Protein AF-A0A5E3X1D3-F1 (afdb_monomer)

Mean predicted aligned error: 4.56 Å

pLDDT: mean 91.81, std 8.94, range [41.06, 98.62]

Radius of gyration: 18.76 Å; Cα contacts (8 Å, |Δi|>4): 630; chains: 1; bounding box: 50×43×43 Å

Sequence (316 aa):
MPSIAPDIRAAGLAARDMFDALKFGEDVADISLSSRYEHLRSELVRLADHVLRASQRHYMWDVDSEAYYDVTRTQNGAKATKEQDFREQFRPIDVAETIREGCALMDKKRRVQALYLPGVIEPKRQAMKEPIVPSKDLATLGRDPTRTQHLLQAWVVEMEDSAIILSCALAIVHPEQFELSLRCLEKLCEEDEFASIAEQWAFAFSAVSVISNRETPEHRDKSSGGYGMFDLLLSIGGCPRTALELPGLGVRFAYESGTIVLFSGHVHLHTVSPSEKERMCIACYARKAVHHKFGLNLPSSVTIQELLSDDFTYVP

Nearest PDB structures (foldseek):
  8jkk-assembly3_G  TM=8.575E-01  e=5.353E-22  Coprinopsis cinerea okayama7#130
  7w5p-assembly1_A  TM=8.441E-01  e=3.810E-22  Coprinopsis cinerea
  7w5p-assembly1_H  TM=8.543E-01  e=7.521E-22  Coprinopsis cinerea
  7w5p-assembly1_G  TM=8.393E-01  e=1.184E-21  Coprinopsis cinerea
  7w5p-assembly1_D  TM=8.454E-01  e=2.473E-21  Coprinopsis cinerea

Secondary structure (DSSP, 8-state):
---SHHHHHHHHHHHHHHHHHHHHT--STTS---TTTGGGHHHHHHHHHHHHHHHHSEEE--S-HHHHHHHHTT--S--HHHHHHHHHHSPPP---S-B-S-EEEE-TT-BEEEEEETT-S-HHHHS--S-----S-S--TTSPPPHHHHHHHHHHHHTHHHHHHHHHHHHHH-HHHHHHHHHHHHHHHTSTTTHHHHTT---SSSEEEEEES--EEEE--TTS-BTTB-EEEEEEE--TT-EEEETTTTEEEE--TT-EEEE-TTTS-EEE---SS-EEEEEEE--HHHHHHTTPPPPPPPBHHHHH-S------

Solvent-accessible surface area (backbone atoms only — not comparable to full-atom values): 16823 Å² total; per-residue (Å²): 124,77,63,40,49,65,58,49,47,49,49,15,49,35,29,31,51,34,30,55,25,57,75,72,73,47,75,56,82,79,60,70,59,56,83,91,51,50,92,42,47,71,56,40,49,46,42,24,52,44,52,52,53,8,66,74,35,70,46,73,27,88,39,56,62,62,66,52,36,72,74,43,68,89,57,47,51,85,49,63,70,58,56,49,54,46,41,70,76,42,64,43,34,92,55,94,60,73,43,71,69,40,24,26,34,24,26,64,84,39,33,57,54,33,40,39,33,58,62,54,50,55,71,85,76,48,59,83,76,72,88,82,64,89,57,100,52,70,62,52,93,97,51,84,62,50,74,56,19,49,52,46,48,51,50,56,48,75,36,33,70,61,28,39,54,57,28,23,52,37,26,46,62,36,42,65,46,30,49,56,35,35,54,46,43,51,55,34,40,71,34,83,93,38,18,82,58,38,35,54,49,46,47,50,34,81,38,76,45,80,48,64,75,63,62,36,71,66,28,25,38,81,76,37,30,36,90,34,28,61,24,38,39,35,28,30,43,40,34,92,79,15,31,41,31,32,68,59,51,32,44,40,33,57,42,33,48,24,18,39,37,37,29,23,43,34,64,40,37,31,32,34,52,62,53,95,34,73,28,38,34,44,38,36,27,32,39,52,67,56,35,54,75,71,72,45,80,81,44,69,67,47,31,56,64,61,54,71,44,89,83,68,67,80,79,130

Structure (mmCIF, N/CA/C/O backbone):
data_AF-A0A5E3X1D3-F1
#
_entry.id   AF-A0A5E3X1D3-F1
#
loop_
_atom_site.group_PDB
_atom_site.id
_atom_site.type_symbol
_atom_site.label_atom_id
_atom_site.label_alt_id
_atom_site.label_comp_id
_atom_site.label_asym_id
_atom_site.label_entity_id
_atom_site.label_seq_id
_atom_site.pdbx_PDB_ins_code
_atom_site.Cartn_x
_atom_site.Cartn_y
_atom_site.Cartn_z
_atom_site.occupancy
_atom_site.B_iso_or_equiv
_atom_site.auth_seq_id
_atom_site.auth_comp_id
_atom_site.auth_asym_id
_atom_site.auth_atom_id
_atom_site.pdbx_PDB_model_num
ATOM 1 N N . MET A 1 1 ? 18.568 7.108 -18.663 1.00 53.22 1 MET A N 1
ATOM 2 C CA . MET A 1 1 ? 18.124 5.750 -19.068 1.00 53.22 1 MET A CA 1
ATOM 3 C C . MET A 1 1 ? 16.651 5.848 -19.450 1.00 53.22 1 MET A C 1
ATOM 5 O O . MET A 1 1 ? 16.038 6.841 -19.095 1.00 53.22 1 MET A O 1
ATOM 9 N N . PRO A 1 2 ? 16.044 4.935 -20.227 1.00 69.69 2 PRO A N 1
ATOM 10 C CA . PRO A 1 2 ? 14.591 4.993 -20.388 1.00 69.69 2 PRO A CA 1
ATOM 11 C C . PRO A 1 2 ? 13.907 4.845 -19.017 1.00 69.69 2 PRO A C 1
ATOM 13 O O . PRO A 1 2 ? 14.438 4.169 -18.136 1.00 69.69 2 PRO A O 1
ATOM 16 N N . SER A 1 3 ? 12.753 5.495 -18.844 1.00 80.44 3 SER A N 1
ATOM 17 C CA . SER A 1 3 ? 11.923 5.378 -17.637 1.00 80.44 3 SER A CA 1
ATOM 18 C C . SER A 1 3 ? 11.676 3.906 -17.287 1.00 80.44 3 SER A C 1
ATOM 20 O O . SER A 1 3 ? 11.400 3.111 -18.183 1.00 80.44 3 SER A O 1
ATOM 22 N N . ILE A 1 4 ? 11.724 3.549 -15.999 1.00 89.31 4 ILE A N 1
ATOM 23 C CA . ILE A 1 4 ? 11.335 2.217 -15.500 1.00 89.31 4 ILE A CA 1
ATOM 24 C C . ILE A 1 4 ? 9.807 2.023 -15.482 1.00 89.31 4 ILE A C 1
ATOM 26 O O . ILE A 1 4 ? 9.319 0.904 -15.351 1.00 89.31 4 ILE A O 1
ATOM 30 N N . ALA A 1 5 ? 9.023 3.094 -15.657 1.00 93.44 5 ALA A N 1
ATOM 31 C CA . ALA A 1 5 ? 7.562 3.041 -15.600 1.00 93.44 5 ALA A CA 1
ATOM 32 C C . ALA A 1 5 ? 6.912 2.016 -16.558 1.00 93.44 5 ALA A C 1
ATOM 34 O O . ALA A 1 5 ? 5.998 1.324 -16.108 1.00 93.44 5 ALA A O 1
ATOM 35 N N . PRO A 1 6 ? 7.358 1.832 -17.822 1.00 94.19 6 PRO A N 1
ATOM 36 C CA . PRO A 1 6 ? 6.822 0.793 -18.705 1.00 94.19 6 PRO A CA 1
ATOM 37 C C . PRO A 1 6 ? 7.031 -0.628 -18.167 1.00 94.19 6 PRO A C 1
ATOM 39 O O . PRO A 1 6 ? 6.154 -1.474 -18.330 1.00 94.19 6 PRO A O 1
ATOM 42 N N . ASP A 1 7 ? 8.149 -0.880 -17.484 1.00 94.69 7 ASP A N 1
ATOM 43 C CA . ASP A 1 7 ? 8.443 -2.179 -16.875 1.00 94.69 7 ASP A CA 1
ATOM 44 C C . ASP A 1 7 ? 7.525 -2.439 -15.670 1.00 94.69 7 ASP A C 1
ATOM 46 O O . ASP A 1 7 ? 6.940 -3.519 -15.558 1.00 94.69 7 ASP A O 1
ATOM 50 N N . ILE A 1 8 ? 7.320 -1.427 -14.814 1.00 96.81 8 ILE A N 1
ATOM 51 C CA . ILE A 1 8 ? 6.365 -1.501 -13.693 1.00 96.81 8 ILE A CA 1
ATOM 52 C C . ILE A 1 8 ? 4.946 -1.733 -14.225 1.00 96.81 8 ILE A C 1
ATOM 54 O O . ILE A 1 8 ? 4.217 -2.579 -13.707 1.00 96.81 8 ILE A O 1
ATOM 58 N N . ARG A 1 9 ? 4.559 -1.006 -15.279 1.00 96.88 9 ARG A N 1
ATOM 59 C CA . ARG A 1 9 ? 3.255 -1.112 -15.942 1.00 96.88 9 ARG A CA 1
ATOM 60 C C . ARG A 1 9 ? 3.008 -2.519 -16.471 1.00 96.88 9 ARG A C 1
ATOM 62 O O . ARG A 1 9 ? 1.961 -3.089 -16.187 1.00 96.88 9 ARG A O 1
ATOM 69 N N . ALA A 1 10 ? 3.973 -3.088 -17.193 1.00 96.31 10 ALA A N 1
ATOM 70 C CA . ALA A 1 10 ? 3.874 -4.439 -17.734 1.00 96.31 10 ALA A CA 1
ATOM 71 C C . ALA A 1 10 ? 3.731 -5.494 -16.624 1.00 96.31 10 ALA A C 1
ATOM 73 O O . ALA A 1 10 ? 2.896 -6.388 -16.738 1.00 96.31 10 ALA A O 1
ATOM 74 N N . ALA A 1 11 ? 4.492 -5.368 -15.531 1.00 97.81 11 ALA A N 1
ATOM 75 C CA . ALA A 1 11 ? 4.360 -6.260 -14.380 1.00 97.81 11 ALA A CA 1
ATOM 76 C C . ALA A 1 11 ? 2.994 -6.119 -13.685 1.00 97.81 11 ALA A C 1
ATOM 78 O O . ALA A 1 11 ? 2.372 -7.122 -13.346 1.00 97.81 11 ALA A O 1
ATOM 79 N N . GLY A 1 12 ? 2.509 -4.884 -13.510 1.00 97.75 12 GLY A N 1
ATOM 80 C CA . GLY A 1 12 ? 1.201 -4.606 -12.915 1.00 97.75 12 GLY A CA 1
ATOM 81 C C . GLY A 1 12 ? 0.040 -5.167 -13.737 1.00 97.75 12 GLY A C 1
ATOM 82 O O . GLY A 1 12 ? -0.862 -5.769 -13.160 1.00 97.75 12 GLY A O 1
ATOM 83 N N . LEU A 1 13 ? 0.100 -5.028 -15.067 1.00 96.44 13 LEU A N 1
ATOM 84 C CA . LEU A 1 13 ? -0.859 -5.624 -16.003 1.00 96.44 13 LEU A CA 1
ATOM 85 C C . LEU A 1 13 ? -0.860 -7.150 -15.897 1.00 96.44 13 LEU A C 1
ATOM 87 O O . LEU A 1 13 ? -1.902 -7.741 -15.650 1.0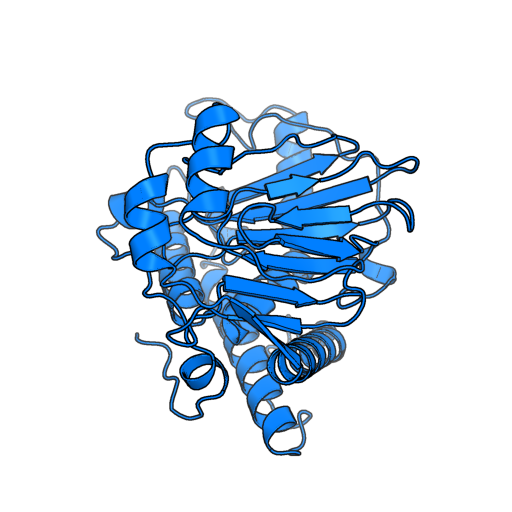0 96.44 13 LEU A O 1
ATOM 91 N N . ALA A 1 14 ? 0.313 -7.781 -15.966 1.00 97.56 14 ALA A N 1
ATOM 92 C CA . ALA A 1 14 ? 0.421 -9.231 -15.832 1.00 97.56 14 ALA A CA 1
ATOM 93 C C . ALA A 1 14 ? -0.099 -9.731 -14.471 1.00 97.56 14 ALA A C 1
ATOM 95 O O . ALA A 1 14 ? -0.767 -10.757 -14.399 1.00 97.56 14 ALA A O 1
ATOM 96 N N . ALA A 1 15 ? 0.169 -9.008 -13.379 1.00 97.88 15 ALA A N 1
ATOM 97 C CA . ALA A 1 15 ? -0.361 -9.354 -12.061 1.00 97.88 15 ALA A CA 1
ATOM 98 C C . ALA A 1 15 ? -1.892 -9.211 -11.987 1.00 97.88 15 ALA A C 1
ATOM 100 O O . ALA A 1 15 ? -2.546 -10.003 -11.304 1.00 97.88 15 ALA A O 1
ATOM 101 N N . ARG A 1 16 ? -2.467 -8.230 -12.696 1.00 96.19 16 ARG A N 1
ATOM 102 C CA . ARG A 1 16 ? -3.918 -8.085 -12.837 1.00 96.19 16 ARG A CA 1
ATOM 103 C C . ARG A 1 16 ? -4.516 -9.229 -13.652 1.00 96.19 16 ARG A C 1
ATOM 105 O O . ARG A 1 16 ? -5.461 -9.851 -13.179 1.00 96.19 16 ARG A O 1
ATOM 112 N N . ASP A 1 17 ? -3.909 -9.580 -14.779 1.00 96.00 17 ASP A N 1
ATOM 113 C CA . ASP A 1 17 ? -4.331 -10.725 -15.588 1.00 96.00 17 ASP A CA 1
ATOM 114 C C . ASP A 1 17 ? -4.277 -12.025 -14.766 1.00 96.00 17 ASP A C 1
ATOM 116 O O . ASP A 1 17 ? -5.181 -12.852 -14.845 1.00 96.00 17 ASP A O 1
ATOM 120 N N . MET A 1 18 ? -3.254 -12.202 -13.914 1.00 97.56 18 MET A N 1
ATOM 121 C CA . MET A 1 18 ? -3.146 -13.373 -13.025 1.00 97.56 18 MET A CA 1
ATOM 122 C C . MET A 1 18 ? -4.284 -13.412 -12.009 1.00 97.56 1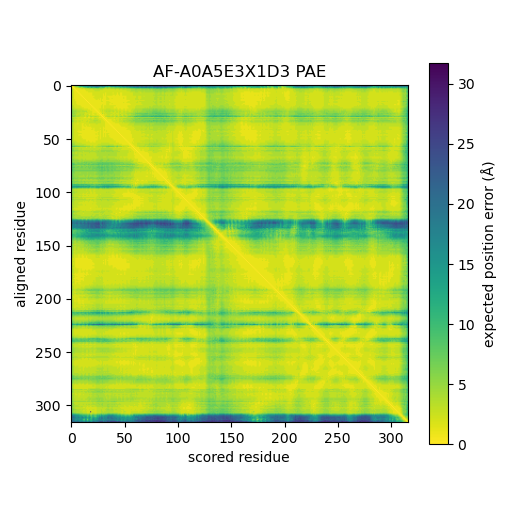8 MET A C 1
ATOM 124 O O . MET A 1 18 ? -4.811 -14.481 -11.711 1.00 97.56 18 MET A O 1
ATOM 128 N N . PHE A 1 19 ? -4.666 -12.256 -11.472 1.00 97.31 19 PHE A N 1
ATOM 129 C CA . PHE A 1 19 ? -5.818 -12.137 -10.588 1.00 97.31 19 PHE A CA 1
ATOM 130 C C . PHE A 1 19 ? -7.126 -12.497 -11.300 1.00 97.31 19 PHE A C 1
ATOM 132 O O . PHE A 1 19 ? -7.915 -13.269 -10.750 1.00 97.31 19 PHE A O 1
ATOM 139 N N . ASP A 1 20 ? -7.333 -11.999 -12.517 1.00 95.19 20 ASP A N 1
ATOM 140 C CA . ASP A 1 20 ? -8.538 -12.283 -13.292 1.00 95.19 20 ASP A CA 1
ATOM 141 C C . ASP A 1 20 ? -8.600 -13.762 -13.718 1.00 95.19 20 ASP A C 1
ATOM 143 O O . ASP A 1 20 ? -9.629 -14.406 -13.515 1.00 95.19 20 ASP A O 1
ATOM 147 N N . ALA A 1 21 ? -7.489 -14.365 -14.148 1.00 95.81 21 ALA A N 1
ATOM 148 C CA . ALA A 1 21 ? -7.428 -15.800 -14.436 1.00 95.81 21 ALA A CA 1
ATOM 149 C C . ALA A 1 21 ? -7.776 -16.656 -13.202 1.00 95.81 21 ALA A C 1
ATOM 151 O O . ALA A 1 21 ? -8.618 -17.553 -13.276 1.00 95.81 21 ALA A O 1
ATOM 152 N N . LEU A 1 22 ? -7.209 -16.344 -12.027 1.00 96.44 22 LEU A N 1
ATOM 153 C CA . LEU A 1 22 ? -7.531 -17.055 -10.781 1.00 96.44 22 LEU A CA 1
ATOM 154 C C . LEU A 1 22 ? -9.007 -16.916 -10.387 1.00 96.44 22 LEU A C 1
ATOM 156 O O . LEU A 1 22 ? -9.601 -17.874 -9.888 1.00 96.44 22 LEU A O 1
ATOM 160 N N . LYS A 1 23 ? -9.611 -15.746 -10.618 1.00 93.88 23 LYS A N 1
ATOM 161 C CA . LYS A 1 23 ? -11.037 -15.484 -10.364 1.00 93.88 23 LYS A CA 1
ATOM 162 C C . LYS A 1 23 ? -11.940 -16.408 -11.188 1.00 93.88 23 LYS A C 1
ATOM 164 O O . LYS A 1 23 ? -12.986 -16.825 -10.688 1.00 93.88 23 LYS A O 1
ATOM 169 N N . PHE A 1 24 ? -11.516 -16.770 -12.398 1.00 93.25 24 PHE A N 1
ATOM 170 C CA . PHE A 1 24 ? -12.253 -17.644 -13.316 1.00 93.25 24 PHE A CA 1
ATOM 171 C C . PHE A 1 24 ? -11.814 -19.110 -13.307 1.00 93.25 24 PHE A C 1
ATOM 173 O O . PHE A 1 24 ? -12.435 -19.940 -13.970 1.00 93.25 24 PHE A O 1
ATOM 180 N N . GLY A 1 25 ? -10.796 -19.458 -12.517 1.00 93.19 25 GLY A N 1
ATOM 181 C CA . GLY A 1 25 ? -10.226 -20.805 -12.512 1.00 93.19 25 GLY A CA 1
ATOM 182 C C . GLY A 1 25 ? -9.468 -21.140 -13.800 1.00 93.19 25 GLY A C 1
ATOM 183 O O . GLY A 1 25 ? -9.379 -22.311 -14.167 1.00 93.19 25 GLY A O 1
ATOM 184 N N . GLU A 1 26 ? -8.957 -20.121 -14.487 1.00 95.12 26 GLU A N 1
ATOM 185 C CA . GLU A 1 26 ? -8.107 -20.240 -15.669 1.00 95.12 26 GLU A CA 1
ATOM 186 C C . GLU A 1 26 ? -6.639 -20.460 -15.275 1.00 95.12 26 GLU A C 1
ATOM 188 O O . GLU A 1 26 ? -6.230 -20.236 -14.130 1.00 95.12 26 GLU A O 1
ATOM 193 N N . ASP A 1 27 ? -5.834 -20.926 -16.231 1.00 93.62 27 ASP A N 1
ATOM 194 C CA . ASP A 1 27 ? -4.408 -21.146 -16.010 1.00 93.62 27 ASP A CA 1
ATOM 195 C C . ASP A 1 27 ? -3.633 -19.821 -16.075 1.00 93.62 27 ASP A C 1
ATOM 197 O O . ASP A 1 27 ? -3.713 -19.066 -17.042 1.00 93.62 27 ASP A O 1
ATOM 201 N N . VAL A 1 28 ? -2.834 -19.557 -15.043 1.00 96.00 28 VAL A N 1
ATOM 202 C CA . VAL A 1 28 ? -1.958 -18.380 -14.956 1.00 96.00 28 VAL A CA 1
ATOM 203 C C . VAL A 1 28 ? -0.635 -18.562 -15.710 1.00 96.00 28 VAL A C 1
ATOM 205 O O . VAL A 1 28 ? 0.144 -17.611 -15.832 1.00 96.00 28 VAL A O 1
ATOM 208 N N . ALA A 1 29 ? -0.331 -19.778 -16.176 1.00 92.88 29 ALA A N 1
ATOM 209 C CA . ALA A 1 29 ? 0.916 -20.095 -16.869 1.00 92.88 29 ALA A CA 1
ATOM 210 C C . ALA A 1 29 ? 1.052 -19.366 -18.215 1.00 92.88 29 ALA A C 1
ATOM 212 O O . ALA A 1 29 ? 2.158 -18.957 -18.566 1.00 92.88 29 ALA A O 1
ATOM 213 N N . ASP A 1 30 ? -0.061 -19.147 -18.920 1.00 91.06 30 ASP A N 1
ATOM 214 C CA . ASP A 1 30 ? -0.077 -18.539 -20.258 1.00 91.06 30 ASP A CA 1
ATOM 215 C C . ASP A 1 30 ? -0.015 -17.002 -20.233 1.00 91.06 30 ASP A C 1
ATOM 217 O O . ASP A 1 30 ? 0.146 -16.355 -21.270 1.00 91.06 30 ASP A O 1
ATOM 221 N N . ILE A 1 31 ? -0.099 -16.394 -19.047 1.00 95.56 31 ILE A N 1
ATOM 222 C CA . ILE A 1 31 ? -0.030 -14.942 -18.895 1.00 95.56 31 ILE A CA 1
ATOM 223 C C . ILE A 1 31 ? 1.403 -14.475 -19.131 1.00 95.56 31 ILE A C 1
ATOM 225 O O . ILE A 1 31 ? 2.340 -14.852 -18.415 1.00 95.56 31 ILE A O 1
ATOM 229 N N . SER A 1 32 ? 1.570 -13.617 -20.134 1.00 95.12 32 SER A N 1
ATOM 230 C CA . SER A 1 32 ? 2.865 -13.054 -20.497 1.00 95.12 32 SER A CA 1
ATOM 231 C C . SER A 1 32 ? 3.383 -12.130 -19.397 1.00 95.12 32 SER A C 1
ATOM 233 O O . SER A 1 32 ? 2.732 -11.161 -19.021 1.00 95.12 32 SER A O 1
ATOM 235 N N . LEU A 1 33 ? 4.606 -12.384 -18.941 1.00 95.62 33 LEU A N 1
ATOM 236 C CA . LEU A 1 33 ? 5.360 -11.507 -18.053 1.00 95.62 33 LEU A CA 1
ATOM 237 C C . LEU A 1 33 ? 6.706 -11.206 -18.715 1.00 95.62 33 LEU A C 1
ATOM 239 O O . LEU A 1 33 ? 7.235 -12.017 -19.478 1.00 95.62 33 LEU A O 1
ATOM 243 N N . SER A 1 34 ? 7.251 -10.011 -18.486 1.00 93.38 34 SER A N 1
ATOM 244 C CA . SER A 1 34 ? 8.537 -9.651 -19.081 1.00 93.38 34 SER A CA 1
ATOM 245 C C . SER A 1 34 ? 9.636 -10.581 -18.562 1.00 93.38 34 SER A C 1
ATOM 247 O O . SER A 1 34 ? 9.657 -10.949 -17.387 1.00 93.38 34 SER A O 1
ATOM 249 N N . SER A 1 35 ? 10.612 -10.916 -19.410 1.00 94.19 35 SER A N 1
ATOM 250 C CA . SER A 1 35 ? 11.745 -11.760 -19.001 1.00 94.19 35 SER A CA 1
ATOM 251 C C . SER A 1 35 ? 12.537 -11.168 -17.829 1.00 94.19 35 SER A C 1
ATOM 253 O O . SER A 1 35 ? 13.202 -11.907 -17.111 1.00 94.19 35 SER A O 1
ATOM 255 N N . ARG A 1 36 ? 12.459 -9.841 -17.632 1.00 94.56 36 ARG A N 1
ATOM 256 C CA . ARG A 1 36 ? 13.037 -9.123 -16.487 1.00 94.56 36 ARG A CA 1
ATOM 257 C C . ARG A 1 36 ? 12.417 -9.557 -15.158 1.00 94.56 36 ARG A C 1
ATOM 259 O O . ARG A 1 36 ? 13.134 -9.568 -14.168 1.00 94.56 36 ARG A O 1
ATOM 266 N N . TYR A 1 37 ? 11.128 -9.904 -15.138 1.00 96.75 37 TYR A N 1
ATOM 267 C CA . TYR A 1 37 ? 10.370 -10.219 -13.921 1.00 96.75 37 TYR A CA 1
ATOM 268 C C . TYR A 1 37 ? 9.804 -11.636 -13.882 1.00 96.75 37 TYR A C 1
ATOM 270 O O . TYR A 1 37 ? 9.082 -11.975 -12.950 1.00 96.75 37 TYR A O 1
ATOM 278 N N . GLU A 1 38 ? 10.151 -12.491 -14.840 1.00 97.12 38 GLU A N 1
ATOM 279 C CA . GLU A 1 38 ? 9.682 -13.879 -14.887 1.00 97.12 38 GLU A CA 1
ATOM 280 C C . GLU A 1 38 ? 10.005 -14.656 -13.593 1.00 97.12 38 GLU A C 1
ATOM 282 O O . GLU A 1 38 ? 9.207 -15.467 -13.126 1.00 97.12 38 GLU A O 1
ATOM 287 N N . HIS A 1 39 ? 11.124 -14.340 -12.928 1.00 96.88 39 HIS A N 1
ATOM 288 C CA . HIS A 1 39 ? 11.486 -14.917 -11.625 1.00 96.88 39 HIS A CA 1
ATOM 289 C C . HIS A 1 39 ? 10.531 -14.541 -10.481 1.00 96.88 39 HIS A C 1
ATOM 291 O O . HIS A 1 39 ? 10.575 -15.177 -9.428 1.00 96.88 39 HIS A O 1
ATOM 297 N N . LEU A 1 40 ? 9.681 -13.526 -10.668 1.00 97.69 40 LEU A N 1
ATOM 298 C CA . LEU A 1 40 ? 8.662 -13.087 -9.713 1.00 97.69 40 LEU A CA 1
ATOM 299 C C . LEU A 1 40 ? 7.312 -13.775 -9.914 1.00 97.69 40 LEU A C 1
ATOM 301 O O . LEU A 1 40 ? 6.441 -13.604 -9.062 1.00 97.69 40 LEU A O 1
ATOM 305 N N . ARG A 1 41 ? 7.114 -14.562 -10.985 1.00 97.81 41 ARG A N 1
ATOM 306 C CA . ARG A 1 41 ? 5.802 -15.138 -11.336 1.00 97.81 41 ARG A CA 1
ATOM 307 C C . ARG A 1 41 ? 5.113 -15.811 -10.151 1.00 97.81 41 ARG A C 1
ATOM 309 O O . ARG A 1 41 ? 3.956 -15.514 -9.876 1.00 97.81 41 ARG A O 1
ATOM 316 N N . SER A 1 42 ? 5.810 -16.680 -9.416 1.00 97.50 42 SER A N 1
ATOM 317 C CA . SER A 1 42 ? 5.209 -17.390 -8.277 1.00 97.50 42 SER A CA 1
ATOM 318 C C . SER A 1 42 ? 4.740 -16.445 -7.166 1.00 97.50 42 SER A C 1
ATOM 320 O O . SER A 1 42 ? 3.723 -16.698 -6.524 1.00 97.50 42 SER A O 1
ATOM 322 N N . GLU A 1 43 ? 5.457 -15.344 -6.947 1.00 98.06 43 GLU A N 1
ATOM 323 C CA . GLU A 1 43 ? 5.128 -14.342 -5.932 1.00 98.06 43 GLU A CA 1
ATOM 324 C C . GLU A 1 43 ? 3.977 -13.439 -6.381 1.00 98.06 43 GLU A C 1
ATOM 326 O O . GLU A 1 43 ? 3.129 -13.091 -5.561 1.00 98.06 43 GLU A O 1
ATOM 331 N N . LEU A 1 44 ? 3.896 -13.119 -7.676 1.00 98.56 44 LEU A N 1
ATOM 332 C CA . LEU A 1 44 ? 2.779 -12.369 -8.255 1.00 98.56 44 LEU A CA 1
ATOM 333 C C . LEU A 1 44 ? 1.486 -13.195 -8.274 1.00 98.56 44 LEU A C 1
ATOM 335 O O . LEU A 1 44 ? 0.444 -12.693 -7.860 1.00 98.56 44 LEU A O 1
ATOM 339 N N . VAL A 1 45 ? 1.556 -14.482 -8.630 1.00 98.38 45 VAL A N 1
ATOM 340 C CA . VAL A 1 45 ? 0.417 -15.414 -8.521 1.00 98.38 45 VAL A CA 1
ATOM 341 C C . VAL A 1 45 ? -0.038 -15.539 -7.065 1.00 98.38 45 VAL A C 1
ATOM 343 O O . VAL A 1 45 ? -1.232 -15.474 -6.775 1.00 98.38 45 VAL A O 1
ATOM 346 N N . ARG A 1 46 ? 0.904 -15.664 -6.120 1.00 98.00 46 ARG A N 1
ATOM 347 C CA . ARG A 1 46 ? 0.597 -15.695 -4.682 1.00 98.00 46 ARG A CA 1
ATOM 348 C C . ARG A 1 46 ? -0.096 -14.412 -4.225 1.00 98.00 46 ARG A C 1
ATOM 350 O O . ARG A 1 46 ? -1.067 -14.492 -3.474 1.00 98.00 46 ARG A O 1
ATOM 357 N N . LEU A 1 47 ? 0.402 -13.248 -4.638 1.00 98.62 47 LEU A N 1
ATOM 358 C CA . LEU A 1 47 ? -0.206 -11.953 -4.340 1.00 98.62 47 LEU A CA 1
ATOM 359 C C . LEU A 1 47 ? -1.644 -11.886 -4.872 1.00 98.62 47 LEU A C 1
ATOM 361 O O . LEU A 1 47 ? -2.547 -11.542 -4.112 1.00 98.62 47 LEU A O 1
ATOM 365 N N . ALA A 1 48 ? -1.855 -12.259 -6.134 1.00 98.31 48 ALA A N 1
ATOM 366 C CA . ALA A 1 48 ? -3.168 -12.290 -6.767 1.00 98.31 48 ALA A CA 1
ATOM 367 C C . ALA A 1 48 ? -4.157 -13.203 -6.017 1.00 98.31 48 ALA A C 1
ATOM 369 O O . ALA A 1 48 ? -5.259 -12.767 -5.682 1.00 98.31 48 ALA A O 1
ATOM 370 N N . ASP A 1 49 ? -3.740 -14.418 -5.644 1.00 98.12 49 ASP A N 1
ATOM 371 C CA . ASP A 1 49 ? -4.541 -15.343 -4.825 1.00 98.12 49 ASP A CA 1
ATOM 372 C C . ASP A 1 49 ? -4.905 -14.741 -3.455 1.00 98.12 49 ASP A C 1
ATOM 374 O O . ASP A 1 49 ? -6.056 -14.827 -3.023 1.00 98.12 49 ASP A O 1
ATOM 378 N N . HIS A 1 50 ? -3.967 -14.064 -2.780 1.00 98.38 50 HIS A N 1
ATOM 379 C CA . HIS A 1 50 ? -4.257 -13.416 -1.495 1.00 98.38 50 HIS A CA 1
ATOM 380 C C . HIS A 1 50 ? -5.251 -12.262 -1.641 1.00 98.38 50 HIS A C 1
ATOM 382 O O . HIS A 1 50 ? -6.146 -12.132 -0.804 1.00 98.38 50 HIS A O 1
ATOM 388 N N . VAL A 1 51 ? -5.127 -11.442 -2.692 1.00 98.25 51 VAL A N 1
ATOM 389 C CA . VAL A 1 51 ? -6.089 -10.366 -2.975 1.00 98.25 51 VAL A CA 1
ATOM 390 C C . VAL A 1 51 ? -7.472 -10.949 -3.262 1.00 98.25 51 VAL A C 1
ATOM 392 O O . VAL A 1 51 ? -8.456 -10.478 -2.690 1.00 98.25 51 VAL A O 1
ATOM 395 N N . LEU A 1 52 ? -7.558 -12.016 -4.061 1.00 97.19 52 LEU A N 1
ATOM 396 C CA . LEU A 1 52 ? -8.820 -12.685 -4.377 1.00 97.19 52 LEU A CA 1
ATOM 397 C C . LEU A 1 52 ? -9.490 -13.245 -3.119 1.00 97.19 52 LEU A C 1
ATOM 399 O O . LEU A 1 52 ? -10.650 -12.934 -2.853 1.00 97.19 52 LEU A O 1
ATOM 403 N N . ARG A 1 53 ? -8.764 -13.986 -2.279 1.00 96.56 53 ARG A N 1
ATOM 404 C CA . ARG A 1 53 ? -9.312 -14.514 -1.016 1.00 96.56 53 ARG A CA 1
ATOM 405 C C . ARG A 1 53 ? -9.750 -13.404 -0.066 1.00 96.56 53 ARG A C 1
ATOM 407 O O . ARG A 1 53 ? -10.826 -13.486 0.524 1.00 96.56 53 ARG A O 1
ATOM 414 N N . ALA A 1 54 ? -8.952 -12.344 0.055 1.00 97.31 54 ALA A N 1
ATOM 415 C CA . ALA A 1 54 ? -9.304 -11.195 0.880 1.00 97.31 54 ALA A CA 1
ATOM 416 C C . ALA A 1 54 ? -10.552 -10.470 0.354 1.00 97.31 54 ALA A C 1
ATOM 418 O O . ALA A 1 54 ? -11.369 -10.025 1.152 1.00 97.31 54 ALA A O 1
ATOM 419 N N . SER A 1 55 ? -10.749 -10.397 -0.965 1.00 95.19 55 SER A N 1
ATOM 420 C CA . SER A 1 55 ? -11.947 -9.790 -1.563 1.00 95.19 55 SER A CA 1
ATOM 421 C C . SER A 1 55 ? -13.237 -10.572 -1.263 1.00 95.19 55 SER A C 1
ATOM 423 O O . SER A 1 55 ? -14.319 -9.990 -1.193 1.00 95.19 55 SER A O 1
ATOM 425 N N . GLN A 1 56 ? -13.128 -11.882 -1.019 1.00 93.69 56 GLN A N 1
ATOM 426 C CA . GLN A 1 56 ? -14.261 -12.755 -0.698 1.00 93.69 56 GLN A CA 1
ATOM 427 C C . GLN A 1 56 ? -14.682 -12.653 0.776 1.00 93.69 56 GLN A C 1
ATOM 429 O O . GLN A 1 56 ? -15.866 -12.784 1.092 1.00 93.69 56 GLN A O 1
ATOM 434 N N . ARG A 1 57 ? -13.739 -12.371 1.685 1.00 95.00 57 ARG A N 1
ATOM 435 C CA . ARG A 1 57 ? -14.006 -12.168 3.115 1.00 95.00 57 ARG A CA 1
ATOM 436 C C . ARG A 1 57 ? -14.063 -10.682 3.436 1.00 95.00 57 ARG A C 1
ATOM 438 O O . ARG A 1 57 ? -13.039 -10.009 3.440 1.00 95.00 57 ARG A O 1
ATOM 445 N N . HIS A 1 58 ? -15.239 -10.172 3.782 1.00 93.75 58 HIS A N 1
ATOM 446 C CA . HIS A 1 58 ? -15.396 -8.742 4.011 1.00 93.75 58 HIS A CA 1
ATOM 447 C C . HIS A 1 58 ? -16.099 -8.376 5.309 1.00 93.75 58 HIS A C 1
ATOM 449 O O . HIS A 1 58 ? -16.990 -9.077 5.784 1.00 93.75 58 HIS A O 1
ATOM 455 N N . TYR A 1 59 ? -15.711 -7.219 5.838 1.00 96.62 59 TYR A N 1
ATOM 456 C CA . TYR A 1 59 ? -16.396 -6.549 6.932 1.00 96.62 59 TYR A CA 1
ATOM 457 C C . TYR A 1 59 ? -17.040 -5.267 6.407 1.00 96.62 59 TYR A C 1
ATOM 459 O O . TYR A 1 59 ? -16.394 -4.457 5.739 1.00 96.62 59 TYR A O 1
ATOM 467 N N . MET A 1 60 ? -18.324 -5.096 6.716 1.00 97.06 60 MET A N 1
ATOM 468 C CA . MET A 1 60 ? -19.090 -3.917 6.333 1.00 97.06 60 MET A CA 1
ATOM 469 C C . MET A 1 60 ? -19.060 -2.884 7.453 1.00 97.06 60 MET A C 1
ATOM 471 O O . MET A 1 60 ? -19.507 -3.137 8.569 1.00 97.06 60 MET A O 1
ATOM 475 N N . TRP A 1 61 ? -18.575 -1.700 7.120 1.00 97.19 61 TRP A N 1
ATOM 476 C CA . TRP A 1 61 ? -18.725 -0.493 7.905 1.00 97.19 61 TRP A CA 1
ATOM 477 C C . TRP A 1 61 ? -19.966 0.246 7.413 1.00 97.19 61 TRP A C 1
ATOM 479 O O . TRP A 1 61 ? -19.971 0.783 6.304 1.00 97.19 61 TRP A O 1
ATOM 489 N N . ASP A 1 62 ? -21.032 0.259 8.216 1.00 96.62 62 ASP A N 1
ATOM 490 C CA . ASP A 1 62 ? -22.312 0.897 7.867 1.00 96.62 62 ASP A CA 1
ATOM 491 C C . ASP A 1 62 ? -22.252 2.433 7.988 1.00 96.62 62 ASP A C 1
ATOM 493 O O . ASP A 1 62 ? -23.000 3.091 8.708 1.00 96.62 62 ASP A O 1
ATOM 497 N N . VAL A 1 63 ? -21.278 3.018 7.298 1.00 96.94 63 VAL A N 1
ATOM 498 C CA . VAL A 1 63 ? -20.985 4.445 7.245 1.00 96.94 63 VAL A CA 1
ATOM 499 C C . VAL A 1 63 ? -20.670 4.818 5.801 1.00 96.94 63 VAL A C 1
ATOM 501 O O . VAL A 1 63 ? -20.155 4.023 5.020 1.00 96.94 63 VAL A O 1
ATOM 504 N N . ASP A 1 64 ? -21.015 6.048 5.428 1.00 97.00 64 ASP A N 1
ATOM 505 C CA . ASP A 1 64 ? -20.562 6.662 4.182 1.00 97.00 64 ASP A CA 1
ATOM 506 C C . ASP A 1 64 ? -19.143 7.196 4.389 1.00 97.00 64 ASP A C 1
ATOM 508 O O . ASP A 1 64 ? -18.971 8.190 5.102 1.00 97.00 64 ASP A O 1
ATOM 512 N N . SER A 1 65 ? -18.121 6.558 3.813 1.00 96.69 65 SER A N 1
ATOM 513 C CA . SER A 1 65 ? -16.738 6.985 4.068 1.00 96.69 65 SER A CA 1
ATOM 514 C C . SER A 1 65 ? -16.438 8.400 3.557 1.00 96.69 65 SER A C 1
ATOM 516 O O . SER A 1 65 ? -15.548 9.065 4.078 1.00 96.69 65 SER A O 1
ATOM 518 N N . GLU A 1 66 ? -17.210 8.897 2.593 1.00 96.50 66 GLU A N 1
ATOM 519 C CA . GLU A 1 66 ? -17.118 10.267 2.076 1.00 96.50 66 GLU A CA 1
ATOM 520 C C . GLU A 1 66 ? -17.632 11.280 3.096 1.00 96.50 66 GLU A C 1
ATOM 522 O O . GLU A 1 66 ? -16.929 12.229 3.429 1.00 96.50 66 GLU A O 1
ATOM 527 N N . ALA A 1 67 ? -18.801 11.020 3.693 1.00 96.88 67 ALA A N 1
ATOM 528 C CA . ALA A 1 67 ? -19.318 11.860 4.773 1.00 96.88 67 ALA A CA 1
ATOM 529 C C . ALA A 1 67 ? -18.391 11.830 5.998 1.00 96.88 67 ALA A C 1
ATOM 531 O O . ALA A 1 67 ? -18.167 12.857 6.640 1.00 96.88 67 ALA A O 1
ATOM 532 N N . TYR A 1 68 ? -17.813 10.663 6.306 1.00 96.94 68 TYR A N 1
ATOM 533 C CA . TYR A 1 68 ? -16.775 10.548 7.327 1.00 96.94 68 TYR A CA 1
ATOM 534 C C . TYR A 1 68 ? -15.548 11.399 6.983 1.00 96.94 68 TYR A C 1
ATOM 536 O O . TYR A 1 68 ? -15.040 12.143 7.828 1.00 96.94 68 TYR A O 1
ATOM 544 N N . TYR A 1 69 ? -15.070 11.332 5.741 1.00 96.31 69 TYR A N 1
ATOM 545 C CA . TYR A 1 69 ? -13.926 12.116 5.299 1.00 96.31 69 TYR A CA 1
ATOM 546 C C . TYR A 1 69 ? -14.200 13.619 5.373 1.00 96.31 69 TYR A C 1
ATOM 548 O O . TYR A 1 69 ? -13.374 14.358 5.905 1.00 96.31 69 TYR A O 1
ATOM 556 N N . ASP A 1 70 ? -15.365 14.083 4.928 1.00 96.19 70 ASP A N 1
ATOM 557 C CA . ASP A 1 70 ? -15.723 15.503 4.945 1.00 96.19 70 ASP A CA 1
ATOM 558 C C . ASP A 1 70 ? -15.665 16.113 6.347 1.00 96.19 70 ASP A C 1
ATOM 560 O O . ASP A 1 70 ? -15.194 17.243 6.525 1.00 96.19 70 ASP A O 1
ATOM 564 N N . VAL A 1 71 ? -16.072 15.340 7.355 1.00 95.12 71 VAL A N 1
ATOM 565 C CA . VAL A 1 71 ? -16.044 15.753 8.761 1.00 95.12 71 VAL A CA 1
ATOM 566 C C . VAL A 1 71 ? -14.632 15.653 9.358 1.00 95.12 71 VAL A C 1
ATOM 568 O O . VAL A 1 71 ? -14.229 16.509 10.149 1.00 95.12 71 VAL A O 1
ATOM 571 N N . THR A 1 72 ? -13.837 14.656 8.959 1.00 94.19 72 THR A N 1
ATOM 572 C CA . THR A 1 72 ? -12.521 14.370 9.565 1.00 94.19 72 THR A CA 1
ATOM 573 C C . THR A 1 72 ? -11.324 14.970 8.821 1.00 94.19 72 THR A C 1
ATOM 575 O O . THR A 1 72 ? -10.213 15.007 9.362 1.00 94.19 72 THR A O 1
ATOM 578 N N . ARG A 1 73 ? -11.497 15.488 7.596 1.00 93.31 73 ARG A N 1
ATOM 579 C CA . ARG A 1 73 ? -10.390 15.899 6.706 1.00 93.31 73 ARG A CA 1
ATOM 580 C C . ARG A 1 73 ? -9.426 16.912 7.323 1.00 93.31 73 ARG A C 1
ATOM 582 O O . ARG A 1 73 ? -8.238 16.872 7.014 1.00 93.31 73 ARG A O 1
ATOM 589 N N . THR A 1 74 ? -9.902 17.757 8.240 1.00 91.12 74 THR A N 1
ATOM 590 C CA . THR A 1 74 ? -9.097 18.788 8.922 1.00 91.12 74 THR A CA 1
ATOM 591 C C . THR A 1 74 ? -8.397 18.309 10.200 1.00 91.12 74 THR A C 1
ATOM 593 O O . THR A 1 74 ? -7.595 19.053 10.759 1.00 91.12 74 THR A O 1
ATOM 596 N N . GLN A 1 75 ? -8.674 17.092 10.684 1.00 92.81 75 GLN A N 1
ATOM 597 C CA . GLN A 1 75 ? -8.093 16.540 11.914 1.00 92.81 75 GLN A CA 1
ATOM 598 C C . GLN A 1 75 ? -7.031 15.488 11.619 1.00 92.81 75 GLN A C 1
ATOM 600 O O . GLN A 1 75 ? -7.266 14.558 10.855 1.00 92.81 75 GLN A O 1
ATOM 605 N N . ASN A 1 76 ? -5.872 15.596 12.264 1.00 94.19 76 ASN A N 1
ATOM 606 C CA . ASN A 1 76 ? -4.746 14.670 12.108 1.00 94.19 76 ASN A CA 1
ATOM 607 C C . ASN A 1 76 ? -4.694 13.561 13.177 1.00 94.19 76 ASN A C 1
ATOM 609 O O . ASN A 1 76 ? -3.698 12.852 13.229 1.00 94.19 76 ASN A O 1
ATOM 613 N N . GLY A 1 77 ? -5.719 13.429 14.028 1.00 93.62 77 GLY A N 1
ATOM 614 C CA . GLY A 1 77 ? -5.734 12.483 15.153 1.00 93.62 77 GLY A CA 1
ATOM 615 C C . GLY A 1 77 ? -5.256 13.051 16.494 1.00 93.62 77 GLY A C 1
ATOM 616 O O . GLY A 1 77 ? -5.455 12.423 17.523 1.00 93.62 77 GLY A O 1
ATOM 617 N N . ALA A 1 78 ? -4.695 14.267 16.536 1.00 92.81 78 ALA A N 1
ATOM 618 C CA . ALA A 1 78 ? -4.112 14.813 17.769 1.00 92.81 78 ALA A CA 1
ATOM 619 C C . ALA A 1 78 ? -5.136 15.232 18.848 1.00 92.81 78 ALA A C 1
ATOM 621 O O . ALA A 1 78 ? -4.750 15.544 19.974 1.00 92.81 78 ALA A O 1
ATOM 622 N N . LYS A 1 79 ? -6.434 15.300 18.523 1.00 94.00 79 LYS A N 1
ATOM 623 C CA . LYS A 1 79 ? -7.492 15.751 19.443 1.00 94.00 79 LYS A CA 1
ATOM 624 C C . LYS A 1 79 ? -8.384 14.582 19.850 1.00 94.00 79 LYS A C 1
ATOM 626 O O . LYS A 1 79 ? -9.417 14.359 19.228 1.00 94.00 79 LYS A O 1
ATOM 631 N N . ALA A 1 80 ? -8.023 13.896 20.932 1.00 92.62 80 AL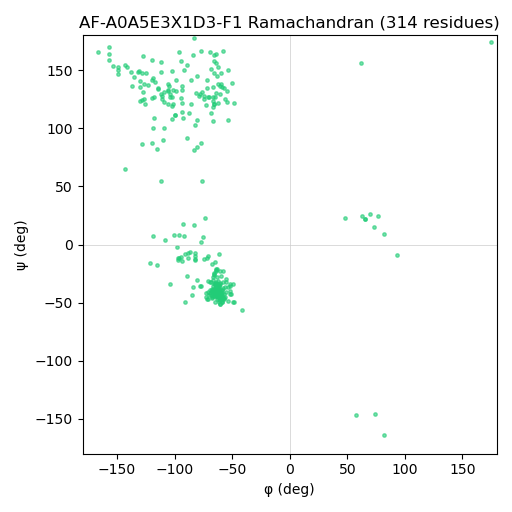A A N 1
ATOM 632 C CA . ALA A 1 80 ? -8.737 12.710 21.417 1.00 92.62 80 ALA A CA 1
ATOM 633 C C . ALA A 1 80 ? -10.253 12.923 21.600 1.00 92.62 80 ALA A C 1
ATOM 635 O O . ALA A 1 80 ? -11.039 12.068 21.209 1.00 92.62 80 ALA A O 1
ATOM 636 N N . THR A 1 81 ? -10.680 14.084 22.112 1.00 94.38 81 THR A N 1
ATOM 637 C CA . THR A 1 81 ? -12.112 14.406 22.258 1.00 94.38 81 THR A CA 1
ATOM 638 C C . THR A 1 81 ? -12.839 14.460 20.916 1.00 94.38 81 THR A C 1
ATOM 640 O O . THR A 1 81 ? -13.949 13.962 20.804 1.00 94.38 81 THR A O 1
ATOM 643 N N . LYS A 1 82 ? -12.196 14.991 19.868 1.00 94.56 82 LYS A N 1
ATOM 644 C CA . LYS A 1 82 ? -12.764 14.985 18.514 1.00 94.56 82 LYS A CA 1
ATOM 645 C C . LYS A 1 82 ? -12.815 13.586 17.918 1.00 94.56 82 LYS A C 1
ATOM 647 O O . LYS A 1 82 ? -13.795 13.256 17.265 1.00 94.56 82 LYS A O 1
ATOM 652 N N . GLU A 1 83 ? -11.794 12.765 18.148 1.00 94.69 83 GLU A N 1
ATOM 653 C CA . GLU A 1 83 ? -11.820 11.372 17.692 1.00 94.69 83 GLU A CA 1
ATOM 654 C C . GLU A 1 83 ? -12.914 10.562 18.399 1.00 94.69 83 GLU A C 1
ATOM 656 O O . GLU A 1 83 ? -13.537 9.709 17.770 1.00 94.69 83 GLU A O 1
ATOM 661 N N . GLN A 1 84 ? -13.208 10.865 19.667 1.00 93.31 84 GLN A N 1
ATOM 662 C CA . GLN A 1 84 ? -14.361 10.301 20.363 1.00 93.31 84 GLN A CA 1
ATOM 663 C C . GLN A 1 84 ? -15.685 10.758 19.733 1.00 93.31 84 GLN A C 1
ATOM 665 O O . GLN A 1 84 ? -16.491 9.895 19.386 1.00 93.31 84 GLN A O 1
ATOM 670 N N . ASP A 1 85 ? -15.876 12.066 19.500 1.00 95.25 85 ASP A N 1
ATOM 671 C CA . ASP A 1 85 ? -17.066 12.596 18.808 1.00 95.25 85 ASP A CA 1
ATOM 672 C C . ASP A 1 85 ? -17.289 11.864 17.465 1.00 95.25 85 ASP A C 1
ATOM 674 O O . ASP A 1 85 ? -18.407 11.478 17.122 1.00 95.25 85 ASP A O 1
ATOM 678 N N . PHE A 1 86 ? -16.211 11.628 16.704 1.00 95.44 86 PHE A N 1
ATOM 679 C CA . PHE A 1 86 ? -16.286 10.919 15.426 1.00 95.44 86 PHE A CA 1
ATOM 680 C C . PHE A 1 86 ? -16.704 9.457 15.582 1.00 95.44 86 PHE A C 1
ATOM 682 O O . PHE A 1 86 ? -17.486 8.988 14.764 1.00 95.44 86 PHE A O 1
ATOM 689 N N . ARG A 1 87 ? -16.228 8.737 16.606 1.00 93.12 87 ARG A N 1
ATOM 690 C CA . ARG A 1 87 ? -16.632 7.339 16.862 1.00 93.12 87 ARG A CA 1
ATOM 691 C C . ARG A 1 87 ? -18.096 7.236 17.300 1.00 93.12 87 ARG A C 1
ATOM 693 O O . ARG A 1 87 ? -18.761 6.255 16.980 1.00 93.12 87 ARG A O 1
ATOM 700 N N . GLU A 1 88 ? -18.611 8.241 18.006 1.00 93.88 88 GLU A N 1
ATOM 701 C CA . GLU A 1 88 ? -20.028 8.310 18.385 1.00 93.88 88 GLU A CA 1
ATOM 702 C C . GLU A 1 88 ? -20.924 8.604 17.171 1.00 93.88 88 GLU A C 1
ATOM 704 O O . GLU A 1 88 ? -21.978 7.981 17.011 1.00 93.88 88 GLU A O 1
ATOM 709 N N . GLN A 1 89 ? -20.485 9.510 16.289 1.00 96.06 89 GLN A N 1
ATOM 710 C CA . GLN A 1 89 ? -21.198 9.872 15.061 1.00 96.06 89 GLN A CA 1
ATOM 711 C C . GLN A 1 89 ? -21.131 8.775 13.984 1.00 96.06 89 GLN A C 1
ATOM 713 O O . GLN A 1 89 ? -22.122 8.507 13.305 1.00 96.06 89 GLN A O 1
ATOM 718 N N . PHE A 1 90 ? -19.967 8.153 13.817 1.00 96.50 90 PHE A N 1
ATOM 719 C CA . PHE A 1 90 ? -19.669 7.149 12.802 1.00 96.50 90 PHE A CA 1
ATOM 720 C C . PHE A 1 90 ? -19.265 5.857 13.501 1.00 96.50 90 PHE A C 1
ATOM 722 O O . PHE A 1 90 ? -18.087 5.620 13.770 1.00 96.50 90 PHE A O 1
ATOM 729 N N . ARG A 1 91 ? -20.269 5.036 13.826 1.00 95.50 91 ARG A N 1
ATOM 730 C CA . ARG A 1 91 ? -20.063 3.821 14.617 1.00 95.50 91 ARG A CA 1
ATOM 731 C C . ARG A 1 91 ? -19.030 2.903 13.946 1.00 95.50 91 ARG A C 1
ATOM 733 O O . ARG A 1 91 ? -19.211 2.561 12.774 1.00 95.50 91 ARG A O 1
ATOM 740 N N . PRO A 1 92 ? -17.962 2.513 14.660 1.00 95.56 92 PRO A N 1
ATOM 741 C CA . PRO A 1 92 ? -16.996 1.546 14.159 1.00 95.56 92 PRO A CA 1
ATOM 742 C C . PRO A 1 92 ? -17.622 0.163 13.937 1.00 95.56 92 PRO A C 1
ATOM 744 O O . PRO A 1 92 ? -18.698 -0.135 14.461 1.00 95.56 92 PRO A O 1
ATOM 747 N N . ILE A 1 93 ? -16.933 -0.691 13.183 1.00 95.62 93 ILE A N 1
ATOM 748 C CA . ILE A 1 93 ? -17.291 -2.105 13.058 1.00 95.62 93 ILE A CA 1
ATOM 749 C C . ILE A 1 93 ? -17.080 -2.776 14.422 1.00 95.62 93 ILE A C 1
ATOM 751 O O . ILE A 1 93 ? -16.055 -2.565 15.070 1.00 95.62 93 ILE A O 1
ATOM 755 N N . ASP A 1 94 ? -18.036 -3.598 14.849 1.00 91.06 94 ASP A N 1
ATOM 756 C CA . ASP A 1 94 ? -17.913 -4.400 16.069 1.00 91.06 94 ASP A CA 1
ATOM 757 C C . ASP A 1 94 ? -17.132 -5.689 15.776 1.00 91.06 94 ASP A C 1
ATOM 759 O O . ASP A 1 94 ? -17.703 -6.745 15.494 1.00 91.06 94 ASP A O 1
ATOM 763 N N . VAL A 1 95 ? -15.800 -5.581 15.760 1.00 88.38 95 VAL A N 1
ATOM 764 C CA . VAL A 1 95 ? -14.898 -6.732 15.649 1.00 88.38 95 VAL A CA 1
ATOM 765 C C . VAL A 1 95 ? -14.191 -6.931 16.985 1.00 88.38 95 VAL A C 1
ATOM 767 O O . VAL A 1 95 ? -13.218 -6.252 17.301 1.00 88.38 95 VAL A O 1
ATOM 770 N N . ALA A 1 96 ? -14.683 -7.886 17.776 1.00 81.94 96 ALA A N 1
ATOM 771 C CA . ALA A 1 96 ? -14.158 -8.149 19.117 1.00 81.94 96 ALA A CA 1
ATOM 772 C C . ALA A 1 96 ? -12.718 -8.701 19.122 1.00 81.94 96 ALA A C 1
ATOM 774 O O . ALA A 1 96 ? -11.979 -8.507 20.087 1.00 81.94 96 ALA A O 1
ATOM 775 N N . GLU A 1 97 ? -12.311 -9.398 18.058 1.00 92.50 97 GLU A N 1
ATOM 776 C CA . GLU A 1 97 ? -11.029 -10.101 17.987 1.00 92.50 97 GLU A CA 1
ATOM 777 C C . GLU A 1 97 ? -10.058 -9.477 16.979 1.00 92.50 97 GLU A C 1
ATOM 779 O O . GLU A 1 97 ? -10.439 -8.809 16.021 1.00 92.50 97 GLU A O 1
ATOM 784 N N . THR A 1 98 ? -8.763 -9.736 17.175 1.00 96.56 98 THR A N 1
ATOM 785 C CA . THR A 1 98 ? -7.743 -9.362 16.187 1.00 96.56 98 THR A CA 1
ATOM 786 C C . THR A 1 98 ? -7.933 -10.178 14.910 1.00 96.56 98 THR A C 1
ATOM 788 O O . THR A 1 98 ? -7.867 -11.406 14.940 1.00 96.56 98 THR A O 1
ATOM 791 N N . ILE A 1 99 ? -8.100 -9.496 13.780 1.00 97.56 99 ILE A N 1
ATOM 792 C CA . ILE A 1 99 ? -8.216 -10.108 12.458 1.00 97.56 99 ILE A CA 1
ATOM 793 C C . ILE A 1 99 ? -6.850 -10.673 12.048 1.00 97.56 99 ILE A C 1
ATOM 795 O O . ILE A 1 99 ? -5.836 -9.973 12.083 1.00 97.56 99 ILE A O 1
ATOM 799 N N . ARG A 1 100 ? -6.836 -11.953 11.668 1.00 97.12 100 ARG A N 1
ATOM 800 C CA . ARG A 1 100 ? -5.630 -12.709 11.275 1.00 97.12 100 ARG A CA 1
ATOM 801 C C . ARG A 1 100 ? -5.694 -13.286 9.868 1.00 97.12 100 ARG A C 1
ATOM 803 O O . ARG A 1 100 ? -4.673 -13.681 9.322 1.00 97.12 100 ARG A O 1
ATOM 810 N N . GLU A 1 101 ? -6.886 -13.348 9.295 1.00 97.19 101 GLU A N 1
ATOM 811 C CA . GLU A 1 101 ? -7.111 -13.838 7.941 1.00 97.19 101 GLU A CA 1
ATOM 812 C C . GLU A 1 101 ? -7.312 -12.666 6.990 1.00 97.19 101 GLU A C 1
ATOM 814 O O . GLU A 1 101 ? -7.836 -11.627 7.394 1.00 97.19 101 GLU A O 1
ATOM 819 N N . GLY A 1 102 ? -6.906 -12.846 5.732 1.00 98.12 102 GLY A N 1
ATOM 820 C CA . GLY A 1 102 ? -7.036 -11.807 4.720 1.00 98.12 102 GLY A CA 1
ATOM 821 C C . GLY A 1 102 ? -8.488 -11.381 4.528 1.00 98.12 102 GLY A C 1
ATOM 822 O O . GLY A 1 102 ? -9.386 -12.223 4.483 1.00 98.12 102 GLY A O 1
ATOM 823 N N . CYS A 1 103 ? -8.722 -10.074 4.441 1.00 98.12 103 CYS A N 1
ATOM 824 C CA . CYS A 1 103 ? -10.065 -9.525 4.292 1.00 98.12 103 CYS A CA 1
ATOM 825 C C . CYS A 1 103 ? -10.077 -8.130 3.663 1.00 98.12 103 CYS A C 1
ATOM 827 O O . CYS A 1 103 ? -9.108 -7.373 3.775 1.00 98.12 103 CYS A O 1
ATOM 829 N N . ALA A 1 104 ? -11.222 -7.759 3.099 1.00 97.81 104 ALA A N 1
ATOM 830 C CA . ALA A 1 104 ? -11.552 -6.397 2.703 1.00 97.81 104 ALA A CA 1
ATOM 831 C C . ALA A 1 104 ? -12.432 -5.705 3.759 1.00 97.81 104 ALA A C 1
ATOM 833 O O . ALA A 1 104 ? -13.350 -6.299 4.326 1.00 97.81 104 ALA A O 1
ATOM 834 N N . LEU A 1 105 ? -12.189 -4.419 3.998 1.00 97.94 105 LEU A N 1
ATOM 835 C CA . LEU A 1 105 ? -13.121 -3.543 4.705 1.00 97.94 105 LEU A CA 1
ATOM 836 C C . LEU A 1 105 ? -13.850 -2.688 3.680 1.00 97.94 105 LEU A C 1
ATOM 838 O O . LEU A 1 105 ? -13.210 -2.102 2.808 1.00 97.94 105 LEU A O 1
ATOM 842 N N . MET A 1 106 ? -15.167 -2.587 3.796 1.00 97.50 106 MET A N 1
ATOM 843 C CA . MET A 1 106 ? -15.998 -1.818 2.875 1.00 97.50 106 MET A CA 1
ATOM 844 C C . MET A 1 106 ? -16.898 -0.850 3.621 1.00 97.50 106 MET A C 1
ATOM 846 O O . MET A 1 106 ? -17.365 -1.155 4.710 1.00 97.50 106 MET A O 1
ATOM 850 N N . ASP A 1 107 ? -17.177 0.295 3.015 1.00 97.62 107 ASP A N 1
ATOM 851 C CA . ASP A 1 107 ? -18.190 1.221 3.514 1.00 97.62 107 ASP A CA 1
ATOM 852 C C . ASP A 1 107 ? -19.607 0.825 3.044 1.00 97.62 107 ASP A C 1
ATOM 854 O O . ASP A 1 107 ? -19.776 -0.114 2.260 1.00 97.62 107 ASP A O 1
ATOM 858 N N . LYS A 1 108 ? -20.648 1.559 3.454 1.00 97.12 108 LYS A N 1
ATOM 859 C CA . LYS A 1 108 ? -22.044 1.237 3.089 1.00 97.12 108 LYS A CA 1
ATOM 860 C C . LYS A 1 108 ? -22.338 1.314 1.581 1.00 97.12 108 LYS A C 1
ATOM 862 O O . LYS A 1 108 ? -23.318 0.737 1.115 1.00 97.12 108 LYS A O 1
ATOM 867 N N . LYS A 1 109 ? -21.512 2.039 0.816 1.00 96.88 109 LYS A N 1
ATOM 868 C CA . LYS A 1 109 ? -21.576 2.138 -0.652 1.00 96.88 109 LYS A CA 1
ATOM 869 C C . LYS A 1 109 ? -20.693 1.084 -1.336 1.00 96.88 109 LYS A C 1
ATOM 871 O O . LYS A 1 109 ? -20.564 1.108 -2.554 1.00 96.88 109 LYS A O 1
ATOM 876 N N . ARG A 1 110 ? -20.119 0.146 -0.571 1.00 96.81 110 ARG A N 1
ATOM 877 C CA . ARG A 1 110 ? -19.193 -0.905 -1.020 1.00 96.81 110 ARG A CA 1
ATOM 878 C C . ARG A 1 110 ? -17.875 -0.381 -1.598 1.00 96.81 110 ARG A C 1
ATOM 880 O O . ARG A 1 110 ? -17.212 -1.087 -2.357 1.00 96.81 110 ARG A O 1
ATOM 887 N N . ARG A 1 111 ? -17.461 0.827 -1.204 1.00 97.19 111 ARG A N 1
ATOM 888 C CA . ARG A 1 111 ? -16.108 1.338 -1.460 1.00 97.19 111 ARG A CA 1
ATOM 889 C C . ARG A 1 111 ? -15.129 0.647 -0.528 1.00 97.19 111 ARG A C 1
ATOM 891 O O . ARG A 1 111 ? -15.332 0.664 0.690 1.00 97.19 111 ARG A O 1
ATOM 898 N N . VAL A 1 112 ? -14.061 0.086 -1.079 1.00 97.44 112 VAL A N 1
ATOM 899 C CA . VAL A 1 112 ? -12.995 -0.550 -0.303 1.00 97.44 112 VAL A CA 1
ATOM 900 C C . VAL A 1 112 ? -12.304 0.526 0.538 1.00 97.44 112 VAL A C 1
ATOM 902 O O . VAL A 1 112 ? -11.909 1.574 0.039 1.00 97.44 112 VAL A O 1
ATOM 905 N N . GLN A 1 113 ? -12.213 0.293 1.843 1.00 97.75 113 GLN A N 1
ATOM 906 C CA . GLN A 1 113 ? -11.583 1.192 2.814 1.00 97.75 113 GLN A CA 1
ATOM 907 C C . GLN A 1 113 ? -10.210 0.691 3.245 1.00 97.75 113 GLN A C 1
ATOM 909 O O . GLN A 1 113 ? -9.314 1.494 3.505 1.00 97.75 113 GLN A O 1
ATOM 914 N N . ALA A 1 114 ? -10.056 -0.631 3.313 1.00 98.00 114 ALA A N 1
ATOM 915 C CA . ALA A 1 114 ? -8.781 -1.2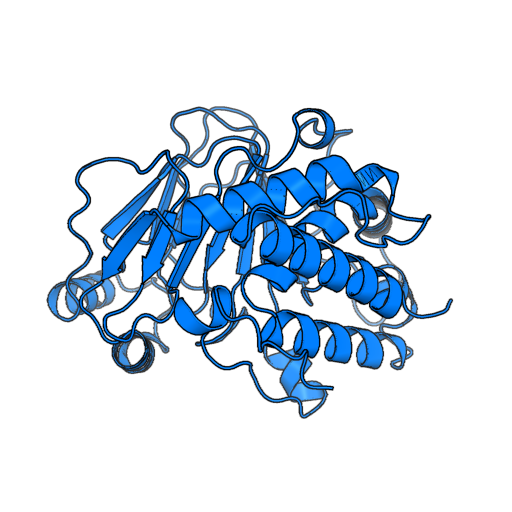80 3.536 1.00 98.00 114 ALA A CA 1
ATOM 916 C C . ALA A 1 114 ? -8.783 -2.690 2.939 1.00 98.00 114 ALA A C 1
ATOM 918 O O . ALA A 1 114 ? -9.828 -3.341 2.875 1.00 98.00 114 ALA A O 1
ATOM 919 N N . LEU A 1 115 ? -7.602 -3.179 2.580 1.00 98.19 115 LEU A N 1
ATOM 920 C CA . LEU A 1 115 ? -7.350 -4.569 2.241 1.00 98.19 115 LEU A CA 1
ATOM 921 C C . LEU A 1 115 ? -6.208 -5.088 3.113 1.00 98.19 115 LEU A C 1
ATOM 923 O O . LEU A 1 115 ? -5.108 -4.538 3.102 1.00 98.19 115 LEU A O 1
ATOM 927 N N . TYR A 1 116 ? -6.483 -6.135 3.882 1.00 98.62 116 TYR A N 1
ATOM 928 C CA . TYR A 1 116 ? -5.527 -6.778 4.774 1.00 98.62 116 TYR A CA 1
ATOM 929 C C . TYR A 1 116 ? -5.079 -8.106 4.168 1.00 98.62 116 TYR A C 1
ATOM 931 O O . TYR A 1 116 ? -5.908 -8.978 3.910 1.00 98.62 116 TYR A O 1
ATOM 939 N N . L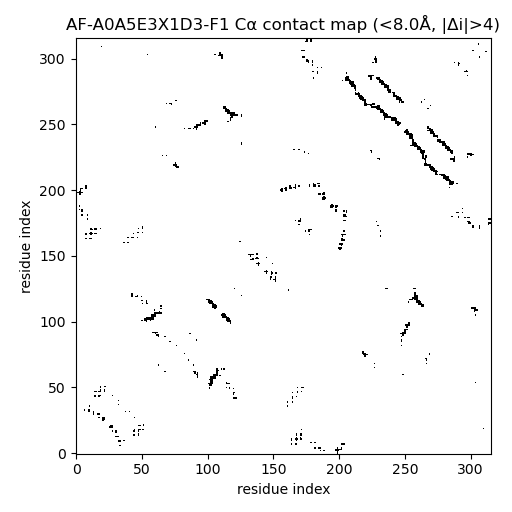EU A 1 117 ? -3.773 -8.249 3.937 1.00 98.56 117 LEU A N 1
ATOM 940 C CA . LEU A 1 117 ? -3.170 -9.379 3.238 1.00 98.56 117 LEU A CA 1
ATOM 941 C C . LEU A 1 117 ? -2.023 -9.978 4.082 1.00 98.56 117 LEU A C 1
ATOM 943 O O . LEU A 1 117 ? -0.856 -9.591 3.931 1.00 98.56 117 LEU A O 1
ATOM 947 N N . PRO A 1 118 ? -2.323 -10.905 5.007 1.00 97.56 118 PRO A N 1
ATOM 948 C CA . PRO A 1 118 ? -1.311 -11.540 5.842 1.00 97.56 118 PRO A CA 1
ATOM 949 C C . PRO A 1 118 ? -0.462 -12.526 5.034 1.00 97.56 118 PRO A C 1
ATOM 951 O O . PRO A 1 118 ? -0.978 -13.263 4.199 1.00 97.56 118 PRO A O 1
ATOM 954 N N . GLY A 1 119 ? 0.844 -12.571 5.313 1.00 94.94 119 GLY A N 1
ATOM 955 C CA . GLY A 1 119 ? 1.736 -13.612 4.791 1.00 94.94 119 GLY A CA 1
ATOM 956 C C . GLY A 1 119 ? 1.931 -13.623 3.270 1.00 94.94 119 GLY A C 1
ATOM 957 O O . GLY A 1 119 ? 2.311 -14.658 2.722 1.00 94.94 119 GLY A O 1
ATOM 958 N N . VAL A 1 120 ? 1.693 -12.507 2.576 1.00 94.88 120 VAL A N 1
ATOM 959 C CA . VAL A 1 120 ? 1.870 -12.419 1.116 1.00 94.88 120 VAL A CA 1
ATOM 960 C C . VAL A 1 120 ? 3.337 -12.533 0.726 1.00 94.88 120 VAL A C 1
ATOM 962 O O . VAL A 1 120 ? 3.671 -13.263 -0.203 1.00 94.88 120 VAL A O 1
ATOM 965 N N . ILE A 1 121 ? 4.217 -11.826 1.436 1.00 95.62 121 ILE A N 1
ATOM 966 C CA . ILE A 1 121 ? 5.633 -11.741 1.074 1.00 95.62 121 ILE A CA 1
ATOM 967 C C . ILE A 1 121 ? 6.361 -13.026 1.463 1.00 95.62 121 ILE A C 1
ATOM 969 O O . ILE A 1 121 ? 6.268 -13.480 2.604 1.00 95.62 121 ILE A O 1
ATOM 973 N N . GLU A 1 122 ? 7.138 -13.597 0.543 1.00 93.75 122 GLU A N 1
ATOM 974 C CA . GLU A 1 122 ? 7.894 -14.818 0.817 1.00 93.75 122 GLU A CA 1
ATOM 975 C C . GLU A 1 122 ? 8.994 -14.611 1.872 1.00 93.75 122 GLU A C 1
ATOM 977 O O . GLU A 1 122 ? 9.641 -13.560 1.894 1.00 93.75 122 GLU A O 1
ATOM 982 N N . PRO A 1 123 ? 9.308 -15.633 2.695 1.00 91.81 123 PRO A N 1
ATOM 983 C CA . PRO A 1 123 ? 10.355 -15.540 3.715 1.00 91.81 123 PRO A CA 1
ATOM 984 C C . PRO A 1 123 ? 11.710 -15.043 3.188 1.00 91.81 123 PRO A C 1
ATOM 986 O O . PRO A 1 123 ? 12.398 -14.292 3.876 1.00 91.81 123 PRO A O 1
ATOM 989 N N . LYS A 1 124 ? 12.075 -15.389 1.942 1.00 90.88 124 LYS A N 1
ATOM 990 C CA . LYS A 1 124 ? 13.332 -14.955 1.303 1.00 90.88 124 LYS A CA 1
ATOM 991 C C . LYS A 1 124 ? 13.457 -13.428 1.178 1.00 90.88 124 LYS A C 1
ATOM 993 O O . LYS A 1 124 ? 14.571 -12.913 1.169 1.00 90.88 124 LYS A O 1
ATOM 998 N N . ARG A 1 125 ? 12.327 -12.710 1.111 1.00 89.88 125 ARG A N 1
ATOM 999 C CA . ARG A 1 125 ? 12.253 -11.239 1.029 1.00 89.88 125 ARG A CA 1
ATOM 1000 C C . ARG A 1 125 ? 12.083 -10.562 2.385 1.00 89.88 125 ARG A C 1
ATOM 1002 O O . ARG A 1 125 ? 12.212 -9.348 2.483 1.00 89.88 125 ARG A O 1
ATOM 1009 N N . GLN A 1 126 ? 11.805 -11.338 3.430 1.00 87.62 126 GLN A N 1
ATOM 1010 C CA . GLN A 1 126 ? 11.670 -10.839 4.800 1.00 87.62 126 GLN A CA 1
ATOM 1011 C C . GLN A 1 126 ? 13.014 -10.805 5.542 1.00 87.62 126 GLN A C 1
ATOM 1013 O O . GLN A 1 126 ? 13.113 -10.230 6.624 1.00 87.62 126 GLN A O 1
ATOM 1018 N N . ALA A 1 127 ? 14.056 -11.424 4.984 1.00 78.50 127 ALA A N 1
ATOM 1019 C CA . ALA A 1 127 ? 15.392 -11.360 5.550 1.00 78.50 127 ALA A CA 1
ATOM 1020 C C . ALA A 1 127 ? 15.942 -9.931 5.420 1.00 78.50 127 ALA A C 1
ATOM 1022 O O . ALA A 1 127 ? 16.212 -9.463 4.314 1.00 78.50 127 ALA A O 1
ATOM 1023 N N . MET A 1 128 ? 16.132 -9.246 6.550 1.00 64.69 128 MET A N 1
ATOM 1024 C CA . MET A 1 128 ? 16.844 -7.969 6.575 1.00 64.69 128 MET A CA 1
ATOM 1025 C C . MET A 1 128 ? 18.308 -8.223 6.202 1.00 64.69 128 MET A C 1
ATOM 1027 O O . MET A 1 128 ? 19.063 -8.807 6.981 1.00 64.69 128 MET A O 1
ATOM 1031 N N . LYS A 1 129 ? 18.690 -7.838 4.983 1.00 61.97 129 LYS A N 1
ATOM 1032 C CA . LYS A 1 129 ? 20.081 -7.856 4.533 1.00 61.97 129 LYS A CA 1
ATOM 1033 C C . LYS A 1 129 ? 20.731 -6.549 4.973 1.00 61.97 129 LYS A C 1
ATOM 1035 O O . LYS A 1 129 ? 20.267 -5.489 4.577 1.00 61.97 129 LYS A O 1
ATOM 1040 N N . GLU A 1 130 ? 21.787 -6.671 5.775 1.00 61.47 130 GLU A N 1
ATOM 1041 C CA . GLU A 1 130 ? 22.618 -5.570 6.287 1.00 61.47 130 GLU A CA 1
ATOM 1042 C C . GLU A 1 130 ? 21.890 -4.536 7.178 1.00 61.47 130 GLU A C 1
ATOM 1044 O O . GLU A 1 130 ? 20.663 -4.416 7.161 1.00 61.47 130 GLU A O 1
ATOM 1049 N N . PRO A 1 131 ? 22.613 -3.805 8.050 1.00 65.69 131 PRO A N 1
ATOM 1050 C CA . PRO A 1 131 ? 22.000 -2.741 8.833 1.00 65.69 131 PRO A CA 1
ATOM 1051 C C . PRO A 1 131 ? 21.544 -1.601 7.915 1.00 65.69 131 PRO A C 1
ATOM 1053 O O . PRO A 1 131 ? 22.355 -0.942 7.266 1.00 65.69 131 PRO A O 1
ATOM 1056 N N . ILE A 1 132 ? 20.239 -1.328 7.906 1.00 64.94 132 ILE A N 1
ATOM 1057 C CA . ILE A 1 132 ? 19.675 -0.165 7.218 1.00 64.94 132 ILE A CA 1
ATOM 1058 C C . ILE A 1 132 ? 20.179 1.097 7.915 1.00 64.94 132 ILE A C 1
ATOM 1060 O O . ILE A 1 132 ? 19.945 1.295 9.109 1.00 64.94 132 ILE A O 1
ATOM 1064 N N . VAL A 1 133 ? 20.866 1.962 7.167 1.00 64.88 133 VAL A N 1
ATOM 1065 C CA . VAL A 1 133 ? 21.355 3.243 7.683 1.00 64.88 133 VAL A CA 1
ATOM 1066 C C . VAL A 1 133 ? 20.251 4.291 7.507 1.00 64.88 133 VAL A C 1
ATOM 1068 O O . VAL A 1 133 ? 19.921 4.637 6.371 1.00 64.88 133 VAL A O 1
ATOM 1071 N N . PRO A 1 134 ? 19.654 4.813 8.593 1.00 66.50 134 PRO A N 1
ATOM 1072 C CA . PRO A 1 134 ? 18.543 5.745 8.472 1.00 66.50 134 PRO A CA 1
ATOM 1073 C C . PRO A 1 134 ? 19.026 7.096 7.930 1.00 66.50 134 PRO A C 1
ATOM 1075 O O . PRO A 1 134 ? 19.925 7.723 8.492 1.00 66.50 134 PRO A O 1
ATOM 1078 N N . SER A 1 135 ? 18.387 7.573 6.862 1.00 69.88 135 SER A N 1
ATOM 1079 C CA . SER A 1 135 ? 18.441 8.973 6.429 1.00 69.88 135 SER A CA 1
ATOM 1080 C C . SER A 1 135 ? 17.073 9.609 6.636 1.00 69.88 135 SER A C 1
ATOM 1082 O O . SER A 1 135 ? 16.051 8.940 6.496 1.00 69.88 135 SER A O 1
ATOM 1084 N N . LYS A 1 136 ? 17.041 10.913 6.927 1.00 73.88 136 LYS A N 1
ATOM 1085 C CA . LYS A 1 136 ? 15.784 11.670 6.959 1.00 73.88 136 LYS A CA 1
ATOM 1086 C C . LYS A 1 136 ? 15.154 11.772 5.564 1.00 73.88 136 LYS A C 1
ATOM 1088 O O . LYS A 1 136 ? 13.941 11.669 5.442 1.00 73.88 136 LYS A O 1
ATOM 1093 N N . ASP A 1 137 ? 15.992 11.952 4.544 1.00 78.12 137 ASP A N 1
ATOM 1094 C CA . ASP A 1 137 ? 15.600 12.212 3.158 1.00 78.12 137 ASP A CA 1
ATOM 1095 C C . ASP A 1 137 ? 16.538 11.457 2.199 1.00 78.12 137 ASP A C 1
ATOM 1097 O O . ASP A 1 137 ? 17.703 11.240 2.538 1.00 78.12 137 ASP A O 1
ATOM 1101 N N . LEU A 1 138 ? 16.077 11.094 0.996 1.00 74.75 138 LEU A N 1
ATOM 1102 C CA . LEU A 1 138 ? 16.902 10.424 -0.029 1.00 74.75 138 LEU A CA 1
ATOM 1103 C C . LEU A 1 138 ? 17.951 11.346 -0.659 1.00 74.75 138 LEU A C 1
ATOM 1105 O O . LEU A 1 138 ? 19.021 10.890 -1.042 1.00 74.75 138 LEU A O 1
ATOM 1109 N N . ALA A 1 139 ? 17.651 12.636 -0.759 1.00 78.19 139 ALA A N 1
ATOM 1110 C CA . ALA A 1 139 ? 18.539 13.683 -1.246 1.00 78.19 139 ALA A CA 1
ATOM 1111 C C . ALA A 1 139 ? 18.060 15.031 -0.688 1.00 78.19 139 ALA A C 1
ATOM 1113 O O . ALA A 1 139 ? 16.930 15.148 -0.207 1.00 78.19 139 ALA A O 1
ATOM 1114 N N . THR A 1 140 ? 18.907 16.057 -0.737 1.00 79.62 140 THR A N 1
ATOM 1115 C CA . THR A 1 140 ? 18.512 17.434 -0.420 1.00 79.62 140 THR A CA 1
ATOM 1116 C C . THR A 1 140 ? 18.694 18.290 -1.658 1.00 79.62 140 THR A C 1
ATOM 1118 O O . THR A 1 140 ? 19.777 18.311 -2.233 1.00 79.62 140 THR A O 1
ATOM 1121 N N . LEU A 1 141 ? 17.644 19.012 -2.051 1.00 76.31 141 LEU A N 1
ATOM 1122 C CA . LEU A 1 141 ? 17.679 19.856 -3.239 1.00 76.31 141 LEU A CA 1
ATOM 1123 C C . LEU A 1 141 ? 18.853 20.847 -3.197 1.00 76.31 141 LEU A C 1
ATOM 1125 O O . LEU A 1 141 ? 19.076 21.525 -2.189 1.00 76.31 141 LEU A O 1
ATOM 1129 N N . GLY A 1 142 ? 19.592 20.921 -4.306 1.00 79.94 142 GLY A N 1
ATOM 1130 C CA . GLY A 1 142 ? 20.733 21.819 -4.479 1.00 79.94 142 GLY A CA 1
ATOM 1131 C C . GLY A 1 142 ? 21.984 21.410 -3.697 1.00 79.94 142 GLY A C 1
ATOM 1132 O O . GLY A 1 142 ? 22.868 22.243 -3.500 1.00 79.94 142 GLY A O 1
ATOM 1133 N N . ARG A 1 143 ? 22.056 20.166 -3.203 1.00 83.50 143 ARG A N 1
ATOM 1134 C CA . ARG A 1 143 ? 23.223 19.628 -2.498 1.00 83.50 143 ARG A CA 1
ATOM 1135 C C . ARG A 1 143 ? 23.546 18.223 -2.978 1.00 83.50 143 ARG A C 1
ATOM 1137 O O . ARG A 1 143 ? 22.641 17.422 -3.202 1.00 83.50 143 ARG A O 1
ATOM 1144 N N . ASP A 1 144 ? 24.836 17.917 -3.034 1.00 85.62 144 ASP A N 1
ATOM 1145 C CA . ASP A 1 144 ? 25.288 16.554 -3.287 1.00 85.62 144 ASP A CA 1
ATOM 1146 C C . ASP A 1 144 ? 24.810 15.618 -2.164 1.00 85.62 144 ASP A C 1
ATOM 1148 O O . ASP A 1 144 ? 24.869 15.996 -0.982 1.00 85.62 144 ASP A O 1
ATOM 1152 N N . PRO A 1 145 ? 24.332 14.404 -2.494 1.00 87.06 145 PRO A N 1
ATOM 1153 C CA . PRO A 1 145 ? 23.918 13.448 -1.483 1.00 87.06 145 PRO A CA 1
ATOM 1154 C C . PRO A 1 145 ? 25.071 13.081 -0.544 1.00 87.06 145 PRO A C 1
ATOM 1156 O O . PRO A 1 145 ? 26.213 12.846 -0.937 1.00 87.06 145 PRO A O 1
ATOM 1159 N N . THR A 1 146 ? 24.762 12.993 0.744 1.00 89.81 146 THR A N 1
ATOM 1160 C CA . THR A 1 146 ? 25.693 12.458 1.741 1.00 89.81 146 THR A CA 1
ATOM 1161 C C . THR A 1 146 ? 25.962 10.968 1.498 1.00 89.81 146 THR A C 1
ATOM 1163 O O . THR A 1 146 ? 25.175 10.270 0.860 1.00 89.81 146 THR A O 1
ATOM 1166 N N . ARG A 1 147 ? 27.032 10.423 2.095 1.00 87.81 147 ARG A N 1
ATOM 1167 C CA . ARG A 1 147 ? 27.315 8.974 2.053 1.00 87.81 147 ARG A CA 1
ATOM 1168 C C . ARG A 1 147 ? 26.109 8.128 2.481 1.00 87.81 147 ARG A C 1
ATOM 1170 O O . ARG A 1 147 ? 25.813 7.125 1.845 1.00 87.81 147 ARG A O 1
ATOM 1177 N N . THR A 1 148 ? 25.410 8.537 3.539 1.00 85.75 148 THR A N 1
ATOM 1178 C CA . THR A 1 148 ? 24.211 7.840 4.026 1.00 85.75 148 THR A CA 1
ATOM 1179 C C . THR A 1 148 ? 23.072 7.879 3.010 1.00 85.75 148 THR A C 1
ATOM 1181 O O . THR A 1 148 ? 22.400 6.875 2.806 1.00 85.75 148 THR A O 1
ATOM 1184 N N . GLN A 1 149 ? 22.880 9.014 2.335 1.00 85.94 149 GLN A N 1
ATOM 1185 C CA . GLN A 1 149 ? 21.885 9.149 1.272 1.00 85.94 149 GLN A CA 1
ATOM 1186 C C . GLN A 1 149 ? 22.205 8.265 0.068 1.00 85.94 149 GLN A C 1
ATOM 1188 O O . GLN A 1 149 ? 21.306 7.605 -0.435 1.00 85.94 149 GLN A O 1
ATOM 1193 N N . HIS A 1 150 ? 23.472 8.169 -0.339 1.00 86.62 150 HIS A N 1
ATOM 1194 C CA . HIS A 1 150 ? 23.880 7.244 -1.398 1.00 86.62 150 HIS A CA 1
ATOM 1195 C C . HIS A 1 150 ? 23.640 5.775 -1.037 1.00 86.62 150 HIS A C 1
ATOM 1197 O O . HIS A 1 150 ? 23.152 5.023 -1.874 1.00 86.62 150 HIS A O 1
ATOM 1203 N N . LEU A 1 151 ? 23.931 5.368 0.204 1.00 85.62 151 LEU A N 1
ATOM 1204 C CA . LEU A 1 151 ? 23.629 4.008 0.666 1.00 85.62 151 LEU A CA 1
ATOM 1205 C C . LEU A 1 151 ? 22.122 3.728 0.643 1.00 85.62 151 LEU A C 1
ATOM 1207 O O . LEU A 1 151 ? 21.704 2.663 0.202 1.00 85.62 151 LEU A O 1
ATOM 1211 N N . LEU A 1 152 ? 21.303 4.693 1.070 1.00 82.81 152 LEU A N 1
ATOM 1212 C CA . LEU A 1 152 ? 19.850 4.551 1.031 1.00 82.81 152 LEU A CA 1
ATOM 1213 C C . LEU A 1 152 ? 19.311 4.513 -0.409 1.00 82.81 152 LEU A C 1
ATOM 1215 O O . LEU A 1 152 ? 18.420 3.723 -0.696 1.00 82.81 152 LEU A O 1
ATOM 1219 N N . GLN A 1 153 ? 19.849 5.332 -1.315 1.00 85.12 153 GLN A N 1
ATOM 1220 C CA . GLN A 1 153 ? 19.498 5.297 -2.739 1.00 85.12 153 GLN A CA 1
ATOM 1221 C C . GLN A 1 153 ? 19.840 3.937 -3.358 1.00 85.12 153 GLN A C 1
ATOM 1223 O O . GLN A 1 153 ? 18.983 3.341 -3.998 1.00 85.12 153 GLN A O 1
ATOM 1228 N N . ALA A 1 154 ? 21.048 3.414 -3.116 1.00 87.38 154 ALA A N 1
ATOM 1229 C CA . ALA A 1 154 ? 21.448 2.088 -3.587 1.00 87.38 154 ALA A CA 1
ATOM 1230 C C . ALA A 1 154 ? 20.519 0.994 -3.046 1.00 87.38 154 ALA A C 1
ATOM 1232 O O . ALA A 1 154 ? 20.043 0.158 -3.806 1.00 87.38 154 ALA A O 1
ATOM 1233 N N . TRP A 1 155 ? 20.174 1.061 -1.758 1.00 86.25 155 TRP A N 1
ATOM 1234 C CA . TRP A 1 155 ? 19.217 0.142 -1.150 1.00 86.25 155 TRP A CA 1
ATOM 1235 C C . TRP A 1 155 ? 17.833 0.202 -1.816 1.00 86.25 155 TRP A C 1
ATOM 1237 O O . TRP A 1 155 ? 17.252 -0.842 -2.096 1.00 86.25 155 TRP A O 1
ATOM 1247 N N . VAL A 1 156 ? 17.310 1.397 -2.130 1.00 85.31 156 VAL A N 1
ATOM 1248 C CA . VAL A 1 156 ? 16.034 1.547 -2.862 1.00 85.31 156 VAL A CA 1
ATOM 1249 C C . VAL A 1 156 ? 16.094 0.865 -4.232 1.00 85.31 156 VAL A C 1
ATOM 1251 O O . VAL A 1 156 ? 15.121 0.230 -4.629 1.00 85.31 156 VAL A O 1
ATOM 1254 N N . VAL A 1 157 ? 17.227 0.953 -4.931 1.00 88.88 157 VAL A N 1
ATOM 1255 C CA . VAL A 1 157 ? 17.430 0.277 -6.223 1.00 88.88 157 VAL A CA 1
ATOM 1256 C C . VAL A 1 157 ? 17.503 -1.241 -6.049 1.00 88.88 157 VAL A C 1
ATOM 1258 O O . VAL A 1 157 ? 16.856 -1.980 -6.782 1.00 88.88 157 VAL A O 1
ATOM 1261 N N . GLU A 1 158 ? 18.217 -1.730 -5.035 1.00 89.44 158 GLU A N 1
ATOM 1262 C CA . GLU A 1 158 ? 18.296 -3.165 -4.716 1.00 89.44 158 GLU A CA 1
ATOM 1263 C C . GLU A 1 158 ? 16.945 -3.769 -4.298 1.00 89.44 158 GLU A C 1
ATOM 1265 O O . GLU A 1 158 ? 16.740 -4.982 -4.388 1.00 89.44 158 GLU A O 1
ATOM 1270 N N . MET A 1 159 ? 16.005 -2.932 -3.857 1.00 89.69 159 MET A N 1
ATOM 1271 C CA . MET A 1 159 ? 14.641 -3.332 -3.528 1.00 89.69 159 MET A CA 1
ATOM 1272 C C . MET A 1 159 ? 13.735 -3.551 -4.743 1.00 89.69 159 MET A C 1
ATOM 1274 O O . MET A 1 159 ? 12.563 -3.864 -4.525 1.00 89.69 159 MET A O 1
ATOM 1278 N N . GLU A 1 160 ? 14.235 -3.418 -5.977 1.00 93.75 160 GLU A N 1
ATOM 1279 C CA . GLU A 1 160 ? 13.439 -3.459 -7.210 1.00 93.75 160 GLU A CA 1
ATOM 1280 C C . GLU A 1 160 ? 12.360 -4.550 -7.199 1.00 93.75 160 GLU A C 1
ATOM 1282 O O . GLU A 1 160 ? 11.179 -4.237 -7.302 1.00 93.75 160 GLU A O 1
ATOM 1287 N N . ASP A 1 161 ? 12.722 -5.815 -6.987 1.00 95.56 161 ASP A N 1
ATOM 1288 C CA . ASP A 1 161 ? 11.747 -6.911 -6.978 1.00 95.56 161 ASP A CA 1
ATOM 1289 C C . ASP A 1 161 ? 10.608 -6.705 -5.961 1.00 95.56 161 ASP A C 1
ATOM 1291 O O . ASP A 1 161 ? 9.436 -6.948 -6.249 1.00 95.56 161 ASP A O 1
ATOM 1295 N N . SER A 1 162 ? 10.954 -6.295 -4.736 1.00 95.44 162 SER A N 1
ATOM 1296 C CA . SER A 1 162 ? 9.966 -6.046 -3.686 1.00 95.44 162 SER A CA 1
ATOM 1297 C C . SER A 1 162 ? 9.103 -4.845 -4.062 1.00 95.44 162 SER A C 1
ATOM 1299 O O . SER A 1 162 ? 7.891 -4.888 -3.880 1.00 95.44 162 SER A O 1
ATOM 1301 N N . ALA A 1 163 ? 9.701 -3.799 -4.631 1.00 96.75 163 ALA A N 1
ATOM 1302 C CA . ALA A 1 163 ? 8.989 -2.633 -5.131 1.00 96.75 163 ALA A CA 1
ATOM 1303 C C . ALA A 1 163 ? 7.997 -3.002 -6.247 1.00 96.75 163 ALA A C 1
ATOM 1305 O O . ALA A 1 163 ? 6.857 -2.538 -6.215 1.00 96.75 163 ALA A O 1
ATOM 1306 N N . ILE A 1 164 ? 8.372 -3.901 -7.162 1.00 98.00 164 ILE A N 1
ATOM 1307 C CA . ILE A 1 164 ? 7.492 -4.435 -8.208 1.00 98.00 164 ILE A CA 1
ATOM 1308 C C . ILE A 1 164 ? 6.328 -5.216 -7.603 1.00 98.00 164 ILE A C 1
ATOM 1310 O O . ILE A 1 164 ? 5.185 -4.941 -7.956 1.00 98.00 164 ILE A O 1
ATOM 1314 N N . ILE A 1 165 ? 6.569 -6.116 -6.645 1.00 98.38 165 ILE A N 1
ATOM 1315 C CA . ILE A 1 165 ? 5.493 -6.863 -5.964 1.00 98.38 165 ILE A CA 1
ATOM 1316 C C . ILE A 1 165 ? 4.513 -5.901 -5.272 1.00 98.38 165 ILE A C 1
ATOM 1318 O O . ILE A 1 165 ? 3.297 -6.037 -5.414 1.00 98.38 165 ILE A O 1
ATOM 1322 N N . LEU A 1 166 ? 5.022 -4.897 -4.552 1.00 98.44 166 LEU A N 1
ATOM 1323 C CA . LEU A 1 166 ? 4.188 -3.901 -3.872 1.00 98.44 166 LEU A CA 1
ATOM 1324 C C . LEU A 1 166 ? 3.421 -3.009 -4.862 1.00 98.44 166 LEU A C 1
ATOM 1326 O O . LEU A 1 166 ? 2.266 -2.662 -4.617 1.00 98.44 166 LEU A O 1
ATOM 1330 N N . SER A 1 167 ? 4.029 -2.678 -5.999 1.00 98.56 167 SER A N 1
ATOM 1331 C CA . SER A 1 167 ? 3.380 -1.940 -7.086 1.00 98.56 167 SER A CA 1
ATOM 1332 C C . SER A 1 167 ? 2.278 -2.765 -7.750 1.00 98.56 167 SER A C 1
ATOM 1334 O O . SER A 1 167 ? 1.198 -2.242 -8.008 1.00 98.56 167 SER A O 1
ATOM 1336 N N . CYS A 1 168 ? 2.504 -4.065 -7.950 1.00 98.56 168 CYS A N 1
ATOM 1337 C CA . CYS A 1 168 ? 1.503 -4.997 -8.463 1.00 98.56 168 CYS A CA 1
ATOM 1338 C C . CYS A 1 168 ? 0.313 -5.136 -7.506 1.00 98.56 168 CYS A C 1
ATOM 1340 O O . CYS A 1 168 ? -0.822 -5.251 -7.957 1.00 98.56 168 CYS A O 1
ATOM 1342 N N . ALA A 1 169 ? 0.531 -5.049 -6.188 1.00 98.50 169 ALA A N 1
ATOM 1343 C CA . ALA A 1 169 ? -0.573 -5.050 -5.227 1.00 98.50 169 ALA A CA 1
ATOM 1344 C C . ALA A 1 169 ? -1.498 -3.844 -5.453 1.00 98.50 169 ALA A C 1
ATOM 1346 O O . ALA A 1 169 ? -2.719 -3.993 -5.449 1.00 98.50 169 ALA A O 1
ATOM 1347 N N . LEU A 1 170 ? -0.928 -2.663 -5.721 1.00 98.00 170 LEU A N 1
ATOM 1348 C CA . LEU A 1 170 ? -1.707 -1.485 -6.098 1.00 98.00 170 LEU A CA 1
ATOM 1349 C C . LEU A 1 170 ? -2.369 -1.650 -7.474 1.00 98.00 170 LEU A C 1
ATOM 1351 O O . LEU A 1 170 ? -3.517 -1.250 -7.628 1.00 98.00 170 LEU A O 1
ATOM 1355 N N . ALA A 1 171 ? -1.686 -2.259 -8.447 1.00 97.50 171 ALA A N 1
ATOM 1356 C CA . ALA A 1 171 ? -2.236 -2.511 -9.780 1.00 97.50 171 ALA A CA 1
ATOM 1357 C C . ALA A 1 171 ? -3.503 -3.379 -9.735 1.00 97.50 171 ALA A C 1
ATOM 1359 O O . ALA A 1 171 ? -4.475 -3.074 -10.418 1.00 97.50 171 ALA A O 1
ATOM 1360 N N . ILE A 1 172 ? -3.519 -4.418 -8.892 1.00 97.19 172 ILE A N 1
ATOM 1361 C CA . ILE A 1 172 ? -4.690 -5.288 -8.728 1.00 97.19 172 ILE A CA 1
ATOM 1362 C C . ILE A 1 172 ? -5.811 -4.555 -7.978 1.00 97.19 172 ILE A C 1
ATOM 1364 O O . ILE A 1 172 ? -6.970 -4.617 -8.386 1.00 97.19 172 ILE A O 1
ATOM 1368 N N . VAL A 1 173 ? -5.477 -3.885 -6.869 1.00 96.44 173 VAL A N 1
ATOM 1369 C CA . VAL A 1 173 ? -6.466 -3.364 -5.908 1.00 96.44 173 VAL A CA 1
ATOM 1370 C C . VAL A 1 173 ? -7.025 -2.003 -6.309 1.00 96.44 173 VAL A C 1
ATOM 1372 O O . VAL A 1 173 ? -8.193 -1.727 -6.052 1.00 96.44 173 VAL A O 1
ATOM 1375 N N . HIS A 1 174 ? -6.198 -1.141 -6.898 1.00 95.94 174 HIS A N 1
ATOM 1376 C CA . HIS A 1 174 ? -6.558 0.226 -7.262 1.00 95.94 174 HIS A CA 1
ATOM 1377 C C . HIS A 1 174 ? -5.912 0.656 -8.597 1.00 95.94 174 HIS A C 1
ATOM 1379 O O . HIS A 1 174 ? -5.102 1.589 -8.633 1.00 95.94 174 HIS A O 1
ATOM 1385 N N . PRO A 1 175 ? -6.290 0.021 -9.717 1.00 94.06 175 PRO A N 1
ATOM 1386 C CA . PRO A 1 175 ? -5.673 0.240 -11.029 1.00 94.06 175 PRO A CA 1
ATOM 1387 C C . PRO A 1 175 ? -5.680 1.705 -11.506 1.00 94.06 175 PRO A C 1
ATOM 1389 O O . PRO A 1 175 ? -4.682 2.160 -12.059 1.00 94.06 175 PRO A O 1
ATOM 1392 N N . GLU A 1 176 ? -6.732 2.489 -11.226 1.00 94.94 176 GLU A N 1
ATOM 1393 C CA . GLU A 1 176 ? -6.742 3.933 -11.541 1.00 94.94 176 GLU A CA 1
ATOM 1394 C C . GLU A 1 176 ? -5.620 4.697 -10.812 1.00 94.94 176 GLU A C 1
ATOM 1396 O O . GLU A 1 176 ? -4.912 5.505 -11.413 1.00 94.94 176 GLU A O 1
ATOM 1401 N N . GLN A 1 177 ? -5.424 4.433 -9.515 1.00 96.19 177 GLN A N 1
ATOM 1402 C CA . GLN A 1 177 ? -4.352 5.063 -8.750 1.00 96.19 177 GLN A CA 1
ATOM 1403 C C . GLN A 1 177 ? -2.987 4.610 -9.263 1.00 96.19 177 GLN A C 1
ATOM 1405 O O . GLN A 1 177 ? -2.094 5.443 -9.404 1.00 96.19 177 GLN A O 1
ATOM 1410 N N . PHE A 1 178 ? -2.821 3.312 -9.524 1.00 97.00 178 PHE A N 1
ATOM 1411 C CA . PHE A 1 178 ? -1.590 2.768 -10.088 1.00 97.00 178 PHE A CA 1
ATOM 1412 C C . PHE A 1 178 ? -1.210 3.501 -11.379 1.00 97.00 178 PHE A C 1
ATOM 1414 O O . PHE A 1 178 ? -0.092 3.998 -11.498 1.00 97.00 178 PHE A O 1
ATOM 1421 N N . GLU A 1 179 ? -2.166 3.659 -12.292 1.00 95.75 179 GLU A N 1
ATOM 1422 C CA . GLU A 1 179 ? -1.968 4.354 -13.559 1.00 95.75 179 GLU A CA 1
ATOM 1423 C C . GLU A 1 179 ? -1.565 5.820 -13.371 1.00 95.75 179 GLU A C 1
ATOM 1425 O O . GLU A 1 179 ? -0.550 6.277 -13.900 1.00 95.75 179 GLU A O 1
ATOM 1430 N N . LEU A 1 180 ? -2.328 6.566 -12.568 1.00 95.62 180 LEU A N 1
ATOM 1431 C CA . LEU A 1 180 ? -2.045 7.977 -12.303 1.00 95.62 180 LEU A CA 1
ATOM 1432 C C . LEU A 1 180 ? -0.679 8.174 -11.631 1.00 95.62 180 LEU A C 1
ATOM 1434 O O . LEU A 1 180 ? 0.017 9.151 -11.924 1.00 95.62 180 LEU A O 1
ATOM 1438 N N . SER A 1 181 ? -0.273 7.249 -10.758 1.00 95.81 181 SER A N 1
ATOM 1439 C CA . SER A 1 181 ? 1.058 7.258 -10.152 1.00 95.81 181 SER A CA 1
ATOM 1440 C C . SER A 1 181 ? 2.166 7.010 -11.176 1.00 95.81 181 SER A C 1
ATOM 1442 O O . SER A 1 181 ? 3.195 7.684 -11.115 1.00 95.81 181 SER A O 1
ATOM 1444 N N . LEU A 1 182 ? 1.979 6.091 -12.129 1.00 96.31 182 LEU A N 1
ATOM 1445 C CA . LEU A 1 182 ? 2.965 5.853 -13.187 1.00 96.31 182 LEU A CA 1
ATOM 1446 C C . LEU A 1 182 ? 3.104 7.056 -14.118 1.00 96.31 182 LEU A C 1
ATOM 1448 O O . LEU A 1 182 ? 4.226 7.430 -14.446 1.00 96.31 182 LEU A O 1
ATOM 1452 N N . ARG A 1 183 ? 2.007 7.744 -14.450 1.00 95.56 183 ARG A N 1
ATOM 1453 C CA . ARG A 1 183 ? 2.082 9.005 -15.209 1.00 95.56 183 ARG A CA 1
ATOM 1454 C C . ARG A 1 183 ? 2.811 10.106 -14.448 1.00 95.56 183 ARG A C 1
ATOM 1456 O O . ARG A 1 183 ? 3.535 10.899 -15.047 1.00 95.56 183 ARG A O 1
ATOM 1463 N N . CYS A 1 184 ? 2.636 10.174 -13.126 1.00 95.38 184 CYS A N 1
ATOM 1464 C CA . CYS A 1 184 ? 3.443 11.067 -12.295 1.00 95.38 184 CYS A CA 1
ATOM 1465 C C . CYS A 1 184 ? 4.928 10.704 -12.380 1.00 95.38 184 CYS A C 1
ATOM 1467 O O . CYS A 1 184 ? 5.757 11.601 -12.497 1.00 95.38 184 CYS A O 1
ATOM 1469 N N . LEU A 1 185 ? 5.264 9.412 -12.328 1.00 95.56 185 LEU A N 1
ATOM 1470 C CA . LEU A 1 185 ? 6.642 8.939 -12.420 1.00 95.56 185 LEU A CA 1
ATOM 1471 C C . LEU A 1 185 ? 7.266 9.260 -13.784 1.00 95.56 185 LEU A C 1
ATOM 1473 O O . LEU A 1 185 ? 8.374 9.779 -13.832 1.00 95.56 185 LEU A O 1
ATOM 1477 N N . GLU A 1 186 ? 6.542 9.032 -14.879 1.00 95.06 186 GLU A N 1
ATOM 1478 C CA . GLU A 1 186 ? 6.970 9.385 -16.239 1.00 95.06 186 GLU A CA 1
ATOM 1479 C C . GLU A 1 186 ? 7.279 10.882 -16.356 1.00 95.06 186 GLU A C 1
ATOM 1481 O O . GLU A 1 186 ? 8.354 11.250 -16.820 1.00 95.06 186 GLU A O 1
ATOM 1486 N N . LYS A 1 187 ? 6.403 11.746 -15.833 1.00 95.12 187 LYS A N 1
ATOM 1487 C CA . LYS A 1 187 ? 6.644 13.196 -15.803 1.00 95.12 187 LYS A CA 1
ATOM 1488 C C . LYS A 1 187 ? 7.798 13.602 -14.885 1.00 95.12 187 LYS A C 1
ATOM 1490 O O . LYS A 1 187 ? 8.474 14.584 -15.161 1.00 95.12 187 LYS A O 1
ATOM 1495 N N . LEU A 1 188 ? 8.052 12.867 -13.800 1.00 93.69 188 LEU A N 1
ATOM 1496 C CA . LEU A 1 188 ? 9.242 13.080 -12.967 1.00 93.69 188 LEU A CA 1
ATOM 1497 C C . LEU A 1 188 ? 10.530 12.676 -13.697 1.00 93.69 188 LEU A C 1
ATOM 1499 O O . LEU A 1 188 ? 11.555 13.313 -13.480 1.00 93.69 188 LEU A O 1
ATOM 1503 N N . CYS A 1 189 ? 10.487 11.668 -14.571 1.00 93.44 189 CYS A N 1
ATOM 1504 C CA . CYS A 1 189 ? 11.622 11.302 -15.422 1.00 93.44 189 CYS A CA 1
ATOM 1505 C C . CYS A 1 189 ? 11.974 12.396 -16.449 1.00 93.44 189 CYS A C 1
ATOM 1507 O O . CYS A 1 189 ? 13.116 12.462 -16.888 1.00 93.44 189 CYS A O 1
ATOM 1509 N N . GLU A 1 190 ? 11.017 13.251 -16.825 1.00 93.75 190 GLU A N 1
ATOM 1510 C CA . GLU A 1 190 ? 11.219 14.379 -17.752 1.00 93.75 190 GLU A CA 1
ATOM 1511 C C . GLU A 1 190 ? 11.795 15.634 -17.070 1.00 93.75 190 GLU A C 1
ATOM 1513 O O . GLU A 1 190 ? 12.233 16.565 -17.742 1.00 93.75 190 GLU A O 1
ATOM 1518 N N . GLU A 1 191 ? 11.785 15.680 -15.739 1.00 91.75 191 GLU A N 1
ATOM 1519 C CA . GLU A 1 191 ? 12.271 16.813 -14.957 1.00 91.75 191 GLU A CA 1
ATOM 1520 C C . GLU A 1 191 ? 13.736 16.581 -14.580 1.00 91.75 191 GLU A C 1
ATOM 1522 O O . GLU A 1 191 ? 14.028 15.697 -13.774 1.00 91.75 191 GLU A O 1
ATOM 1527 N N . ASP A 1 192 ? 14.655 17.402 -15.102 1.00 89.25 192 ASP A N 1
ATOM 1528 C CA . ASP A 1 192 ? 16.109 17.275 -14.874 1.00 89.25 192 ASP A CA 1
ATOM 1529 C C . ASP A 1 192 ? 16.479 17.115 -13.385 1.00 89.25 192 ASP A C 1
ATOM 1531 O O . ASP A 1 192 ? 17.416 16.396 -13.035 1.00 89.25 192 ASP A O 1
ATOM 1535 N N . GLU A 1 193 ? 15.718 17.761 -12.495 1.00 86.69 193 GLU A N 1
ATOM 1536 C CA . GLU A 1 193 ? 15.895 17.696 -11.040 1.00 86.69 193 GLU A CA 1
ATOM 1537 C C . GLU A 1 193 ? 15.656 16.288 -10.460 1.00 86.69 193 GLU A C 1
ATOM 1539 O O . GLU A 1 193 ? 16.294 15.907 -9.477 1.00 86.69 193 GLU A O 1
ATOM 1544 N N . PHE A 1 194 ? 14.750 15.507 -11.055 1.00 87.38 194 PHE A N 1
ATOM 1545 C CA . PHE A 1 194 ? 14.287 14.221 -10.524 1.00 87.38 194 PHE A CA 1
ATOM 1546 C C . PHE A 1 194 ? 14.652 13.025 -11.400 1.00 87.38 194 PHE A C 1
ATOM 1548 O O . PHE A 1 194 ? 14.660 11.903 -10.887 1.00 87.38 194 PHE A O 1
ATOM 1555 N N . ALA A 1 195 ? 14.996 13.248 -12.671 1.00 89.19 195 ALA A N 1
ATOM 1556 C CA . ALA A 1 195 ? 15.168 12.210 -13.681 1.00 89.19 195 ALA A CA 1
ATOM 1557 C C . ALA A 1 195 ? 16.057 11.051 -13.213 1.00 89.19 195 ALA A C 1
ATOM 1559 O O . ALA A 1 195 ? 15.650 9.894 -13.257 1.00 89.19 195 ALA A O 1
ATOM 1560 N N . SER A 1 196 ? 17.234 11.356 -12.658 1.00 86.44 196 SER A N 1
ATOM 1561 C CA . SER A 1 196 ? 18.193 10.325 -12.230 1.00 86.44 196 SER A CA 1
ATOM 1562 C C . SER A 1 196 ? 17.657 9.376 -11.150 1.00 86.44 196 SER A C 1
ATOM 1564 O O . SER A 1 196 ? 18.009 8.196 -11.149 1.00 86.44 196 SER A O 1
ATOM 1566 N N . ILE A 1 197 ? 16.808 9.867 -10.241 1.00 87.31 197 ILE A N 1
ATOM 1567 C CA . ILE A 1 197 ? 16.185 9.060 -9.182 1.00 87.31 197 ILE A CA 1
ATOM 1568 C C . ILE A 1 197 ? 14.923 8.379 -9.721 1.00 87.31 197 ILE A C 1
ATOM 1570 O O . ILE A 1 197 ? 14.715 7.195 -9.466 1.00 87.31 197 ILE A O 1
ATOM 1574 N N . ALA A 1 198 ? 14.099 9.109 -10.476 1.00 91.00 198 ALA A N 1
ATOM 1575 C CA . ALA A 1 198 ? 12.838 8.621 -11.029 1.00 91.00 198 ALA A CA 1
ATOM 1576 C C . ALA A 1 198 ? 13.042 7.441 -11.997 1.00 91.00 198 ALA A C 1
ATOM 1578 O O . ALA A 1 198 ? 12.309 6.457 -11.933 1.00 91.00 198 ALA A O 1
ATOM 1579 N N . GLU A 1 199 ? 14.096 7.470 -12.816 1.00 91.31 199 GLU A N 1
ATOM 1580 C CA . GLU A 1 199 ? 14.453 6.372 -13.726 1.00 91.31 199 GLU A CA 1
ATOM 1581 C C . GLU A 1 199 ? 14.762 5.049 -13.003 1.00 91.31 199 GLU A C 1
ATOM 1583 O O . GLU A 1 199 ? 14.670 3.986 -13.609 1.00 91.31 199 GLU A O 1
ATOM 1588 N N . GLN A 1 200 ? 15.127 5.099 -11.720 1.00 90.12 200 GLN A N 1
ATOM 1589 C CA . GLN A 1 200 ? 15.491 3.931 -10.909 1.00 90.12 200 GLN A CA 1
ATOM 1590 C C . GLN A 1 200 ? 14.414 3.583 -9.866 1.00 90.12 200 GLN A C 1
ATOM 1592 O O . GLN A 1 200 ? 14.594 2.692 -9.036 1.00 90.12 200 GLN A O 1
ATOM 1597 N N . TRP A 1 201 ? 13.289 4.298 -9.880 1.00 93.81 201 TRP A N 1
ATOM 1598 C CA . TRP A 1 201 ? 12.253 4.205 -8.864 1.00 93.81 201 TRP A CA 1
ATOM 1599 C C . TRP A 1 201 ? 11.220 3.129 -9.216 1.00 93.81 201 TRP A C 1
ATOM 1601 O O . TRP A 1 201 ? 10.220 3.387 -9.879 1.00 93.81 201 TRP A O 1
ATOM 1611 N N . ALA A 1 202 ? 11.444 1.908 -8.735 1.00 95.69 202 ALA A N 1
ATOM 1612 C CA . ALA A 1 202 ? 10.604 0.744 -9.035 1.00 95.69 202 ALA A CA 1
ATOM 1613 C C . ALA A 1 202 ? 9.242 0.701 -8.296 1.00 95.69 202 ALA A C 1
ATOM 1615 O O . ALA A 1 202 ? 8.527 -0.297 -8.376 1.00 95.69 202 ALA A O 1
ATOM 1616 N N . PHE A 1 203 ? 8.870 1.753 -7.555 1.00 96.69 203 PHE A N 1
ATOM 1617 C CA . PHE A 1 203 ? 7.594 1.827 -6.838 1.00 96.69 203 PHE A CA 1
ATOM 1618 C C . PHE A 1 203 ? 6.558 2.640 -7.627 1.00 96.69 203 PHE A C 1
ATOM 1620 O O . PHE A 1 203 ? 6.794 3.796 -7.966 1.00 96.69 203 PHE A O 1
ATOM 1627 N N . ALA A 1 204 ? 5.339 2.121 -7.772 1.00 96.62 204 ALA A N 1
ATOM 1628 C CA . ALA A 1 204 ? 4.172 2.857 -8.277 1.00 96.62 204 ALA A CA 1
ATOM 1629 C C . ALA A 1 204 ? 3.604 3.877 -7.261 1.00 96.62 204 ALA A C 1
ATOM 1631 O O . ALA A 1 204 ? 2.433 4.245 -7.303 1.00 96.62 204 ALA A O 1
ATOM 1632 N N . PHE A 1 205 ? 4.422 4.329 -6.313 1.00 96.12 205 PHE A N 1
ATOM 1633 C CA . PHE A 1 205 ? 4.081 5.306 -5.285 1.00 96.12 205 PHE A CA 1
ATOM 1634 C C . PHE A 1 205 ? 5.115 6.420 -5.328 1.00 96.12 205 PHE A C 1
ATOM 1636 O O . PHE A 1 205 ? 6.301 6.134 -5.411 1.00 96.12 205 PHE A O 1
ATOM 1643 N N . SER A 1 206 ? 4.715 7.685 -5.214 1.00 93.19 206 SER A N 1
ATOM 1644 C CA . SER A 1 206 ? 5.671 8.801 -5.311 1.00 93.19 206 SER A CA 1
ATOM 1645 C C . SER A 1 206 ? 6.620 8.929 -4.108 1.00 93.19 206 SER A C 1
ATOM 1647 O O . SER A 1 206 ? 7.502 9.782 -4.112 1.00 93.19 206 SER A O 1
ATOM 1649 N N . ALA A 1 207 ? 6.383 8.185 -3.026 1.00 92.81 207 ALA A N 1
ATOM 1650 C CA . ALA A 1 207 ? 7.203 8.216 -1.825 1.00 92.81 207 ALA A CA 1
ATOM 1651 C C . ALA A 1 207 ? 7.217 6.856 -1.116 1.00 92.81 207 ALA A C 1
ATOM 1653 O O . ALA A 1 207 ? 6.220 6.135 -1.084 1.00 92.81 207 ALA A O 1
ATOM 1654 N N . VAL A 1 208 ? 8.358 6.551 -0.497 1.00 92.56 208 VAL A N 1
ATOM 1655 C CA . VAL A 1 208 ? 8.553 5.392 0.378 1.00 92.56 208 VAL A CA 1
ATOM 1656 C C . VAL A 1 208 ? 9.194 5.866 1.677 1.00 92.56 208 VAL A C 1
ATOM 1658 O O . VAL A 1 208 ? 10.041 6.759 1.688 1.00 92.56 208 VAL A O 1
ATOM 1661 N N . SER A 1 209 ? 8.771 5.299 2.800 1.00 90.00 209 SER A N 1
ATOM 1662 C CA . SER A 1 209 ? 9.374 5.534 4.108 1.00 90.00 209 SER A CA 1
ATOM 1663 C C . SER A 1 209 ? 9.662 4.214 4.803 1.00 90.00 209 SER A C 1
ATOM 1665 O O . SER A 1 209 ? 8.825 3.314 4.832 1.00 90.00 209 SER A O 1
ATOM 1667 N N . VAL A 1 210 ? 10.856 4.123 5.382 1.00 88.38 210 VAL A N 1
ATOM 1668 C CA . VAL A 1 210 ? 11.288 2.980 6.183 1.00 88.38 210 VAL A CA 1
ATOM 1669 C C . VAL A 1 210 ? 11.183 3.360 7.649 1.00 88.38 210 VAL A C 1
ATOM 1671 O O . VAL A 1 210 ? 11.820 4.311 8.102 1.00 88.38 210 VAL A O 1
ATOM 1674 N N . ILE A 1 211 ? 10.362 2.631 8.395 1.00 87.88 211 ILE A N 1
ATOM 1675 C CA . ILE A 1 211 ? 10.101 2.898 9.808 1.00 87.88 211 ILE A CA 1
ATOM 1676 C C . ILE A 1 211 ? 10.563 1.680 10.601 1.00 87.88 211 ILE A C 1
ATOM 1678 O O . ILE A 1 211 ? 9.938 0.626 10.533 1.00 87.88 211 ILE A O 1
ATOM 1682 N N . SER A 1 212 ? 11.656 1.821 11.348 1.00 87.56 212 SER A N 1
ATOM 1683 C CA . SER A 1 212 ? 12.230 0.737 12.152 1.00 87.56 212 SER A CA 1
ATOM 1684 C C . SER A 1 212 ? 11.962 0.942 13.642 1.00 87.56 212 SER A C 1
ATOM 1686 O O . SER A 1 212 ? 12.138 2.053 14.144 1.00 87.56 212 SER A O 1
ATOM 1688 N N . ASN A 1 213 ? 11.512 -0.116 14.328 1.00 84.38 213 ASN A N 1
ATOM 1689 C CA . ASN A 1 213 ? 11.307 -0.221 15.786 1.00 84.38 213 ASN A CA 1
ATOM 1690 C C . ASN A 1 213 ? 10.545 0.929 16.449 1.00 84.38 213 ASN A C 1
ATOM 1692 O O . ASN A 1 213 ? 10.665 1.174 17.648 1.00 84.38 213 ASN A O 1
ATOM 1696 N N . ARG A 1 214 ? 9.752 1.650 15.665 1.00 80.00 214 ARG A N 1
ATOM 1697 C CA . ARG A 1 214 ? 9.035 2.825 16.126 1.00 80.00 214 ARG A CA 1
ATOM 1698 C C . ARG A 1 214 ? 7.585 2.462 16.400 1.00 80.00 214 ARG A C 1
ATOM 1700 O O . ARG A 1 214 ? 6.859 2.042 15.497 1.00 80.00 214 ARG A O 1
ATOM 1707 N N . GLU A 1 215 ? 7.170 2.675 17.645 1.00 85.00 215 GLU A N 1
ATOM 1708 C CA . GLU A 1 215 ? 5.755 2.807 17.979 1.00 85.00 215 GLU A CA 1
ATOM 1709 C C . GLU A 1 215 ? 5.183 3.999 17.216 1.00 85.00 215 GLU A C 1
ATOM 1711 O O . GLU A 1 215 ? 5.808 5.062 17.115 1.00 85.00 215 GLU A O 1
ATOM 1716 N N . THR A 1 216 ? 3.996 3.809 16.656 1.00 91.12 216 THR A N 1
ATOM 1717 C CA . THR A 1 216 ? 3.338 4.845 15.874 1.00 91.12 216 THR A CA 1
ATOM 1718 C C . THR A 1 216 ? 2.018 5.184 16.548 1.00 91.12 216 THR A C 1
ATOM 1720 O O . THR A 1 216 ? 1.080 4.414 16.374 1.00 91.12 216 THR A O 1
ATOM 1723 N N . PRO A 1 217 ? 1.942 6.292 17.314 1.00 94.19 217 PRO A N 1
ATOM 1724 C CA . PRO A 1 217 ? 0.704 6.745 17.946 1.00 94.19 217 PRO A CA 1
ATOM 1725 C C . PRO A 1 217 ? -0.424 6.992 16.936 1.00 94.19 217 PRO A C 1
ATOM 1727 O O . PRO A 1 217 ? -0.178 7.115 15.734 1.00 94.19 217 PRO A O 1
ATOM 1730 N N . GLU A 1 218 ? -1.655 7.133 17.433 1.00 96.19 218 GLU A N 1
ATOM 1731 C CA . GLU A 1 218 ? -2.821 7.457 16.604 1.00 96.19 218 GLU A CA 1
ATOM 1732 C C . GLU A 1 218 ? -2.598 8.738 15.782 1.00 96.19 218 GLU A C 1
ATOM 1734 O O . GLU A 1 218 ? -2.338 9.812 16.330 1.00 96.19 218 GLU A O 1
ATOM 1739 N N . HIS A 1 219 ? -2.718 8.632 14.458 1.00 95.94 219 HIS A N 1
ATOM 1740 C CA . HIS A 1 219 ? -2.621 9.779 13.555 1.00 95.94 219 HIS A CA 1
ATOM 1741 C C . HIS A 1 219 ? -3.323 9.532 12.210 1.00 95.94 219 HIS A C 1
ATOM 1743 O O . HIS A 1 219 ? -3.772 8.427 11.906 1.00 95.94 219 HIS A O 1
ATOM 1749 N N . ARG A 1 220 ? -3.448 10.604 11.419 1.00 96.06 220 ARG A N 1
ATOM 1750 C CA . ARG A 1 220 ? -3.774 10.574 9.986 1.00 96.06 220 ARG A CA 1
ATOM 1751 C C . ARG A 1 220 ? -2.678 11.279 9.201 1.00 96.06 220 ARG A C 1
ATOM 1753 O O . ARG A 1 220 ? -2.278 12.393 9.559 1.00 96.06 220 ARG A O 1
ATOM 1760 N N . ASP A 1 221 ? -2.285 10.705 8.077 1.00 94.62 221 ASP A N 1
ATOM 1761 C CA . ASP A 1 221 ? -1.232 11.230 7.216 1.00 94.62 221 ASP A CA 1
ATOM 1762 C C . ASP A 1 221 ? -1.747 12.353 6.315 1.00 94.62 221 ASP A C 1
ATOM 1764 O O . ASP A 1 221 ? -2.117 12.188 5.153 1.00 94.62 221 ASP A O 1
ATOM 1768 N N . LYS A 1 222 ? -1.776 13.577 6.846 1.00 92.00 222 LYS A N 1
ATOM 1769 C CA . LYS A 1 222 ? -2.310 14.731 6.098 1.00 92.00 222 LYS A CA 1
ATOM 1770 C C . LYS A 1 222 ? -1.486 15.142 4.884 1.00 92.00 222 LYS A C 1
ATOM 1772 O O . LYS A 1 222 ? -2.021 15.820 4.007 1.00 92.00 222 LYS A O 1
ATOM 1777 N N . SER A 1 223 ? -0.244 14.679 4.811 1.00 86.44 223 SER A N 1
ATOM 1778 C CA . SER A 1 223 ? 0.662 14.904 3.685 1.00 86.44 223 SER A CA 1
ATOM 1779 C C . SER A 1 223 ? 0.704 13.741 2.684 1.00 86.44 223 SER A C 1
ATOM 1781 O O . SER A 1 223 ? 1.274 13.923 1.607 1.00 86.44 223 SER A O 1
ATOM 1783 N N . SER A 1 224 ? 0.129 12.575 3.011 1.00 84.19 224 SER A N 1
ATOM 1784 C CA . SER A 1 224 ? -0.021 11.445 2.083 1.00 84.19 224 SER A CA 1
ATOM 1785 C C . SER A 1 224 ? -1.407 11.436 1.437 1.00 84.19 224 SER A C 1
ATOM 1787 O O . SER A 1 224 ? -2.333 12.127 1.883 1.00 84.19 224 SER A O 1
ATOM 1789 N N . GLY A 1 225 ? -1.523 10.639 0.377 1.00 83.00 225 GLY A N 1
ATOM 1790 C CA . GLY A 1 225 ? -2.767 10.051 -0.093 1.00 83.00 225 GLY A CA 1
ATOM 1791 C C . GLY A 1 225 ? -3.855 11.059 -0.418 1.00 83.00 225 GLY A C 1
ATOM 1792 O O . GLY A 1 225 ? -3.607 12.161 -0.864 1.00 83.00 225 GLY A O 1
ATOM 1793 N N . GLY A 1 226 ? -5.101 10.691 -0.201 1.00 87.50 226 GLY A N 1
ATOM 1794 C CA . GLY A 1 226 ? -6.293 11.417 -0.616 1.00 87.50 226 GLY A CA 1
ATOM 1795 C C . GLY A 1 226 ? -7.499 10.561 -0.274 1.00 87.50 226 GLY A C 1
ATOM 1796 O O . GLY A 1 226 ? -7.329 9.431 0.180 1.00 87.50 226 GLY A O 1
ATOM 1797 N N . TYR A 1 227 ? -8.709 11.086 -0.456 1.00 91.50 227 TYR A N 1
ATOM 1798 C CA . TYR A 1 227 ? -9.908 10.311 -0.139 1.00 91.50 227 TYR A CA 1
ATOM 1799 C C . TYR A 1 227 ? -9.961 8.982 -0.916 1.00 91.50 227 TYR A C 1
ATOM 1801 O O . TYR A 1 227 ? -10.145 7.931 -0.313 1.00 91.50 227 TYR A O 1
ATOM 1809 N N . GLY A 1 228 ? -9.698 9.022 -2.225 1.00 92.44 228 GLY A N 1
ATOM 1810 C CA . GLY A 1 228 ? -9.619 7.839 -3.085 1.00 92.44 228 GLY A CA 1
ATOM 1811 C C . GLY A 1 228 ? -8.219 7.247 -3.249 1.00 92.44 228 GLY A C 1
ATOM 1812 O O . GLY A 1 228 ? -7.992 6.548 -4.214 1.00 92.44 228 GLY A O 1
ATOM 1813 N N . MET A 1 229 ? -7.244 7.554 -2.384 1.00 94.94 229 MET A N 1
ATOM 1814 C CA . MET A 1 229 ? -5.879 7.022 -2.546 1.00 94.94 229 MET A CA 1
ATOM 1815 C C . MET A 1 229 ? -5.512 6.087 -1.408 1.00 94.94 229 MET A C 1
ATOM 1817 O O . MET A 1 229 ? -5.686 6.438 -0.240 1.00 94.94 229 MET A O 1
ATOM 1821 N N . PHE A 1 230 ? -4.943 4.939 -1.751 1.00 97.06 230 PHE A N 1
ATOM 1822 C CA . PHE A 1 230 ? -4.356 3.998 -0.815 1.00 97.06 230 PHE A CA 1
ATOM 1823 C C . PHE A 1 230 ? -2.865 4.241 -0.636 1.00 97.06 230 PHE A C 1
ATOM 1825 O O . PHE A 1 230 ? -2.104 4.414 -1.589 1.00 97.06 230 PHE A O 1
ATOM 1832 N N . ASP A 1 231 ? -2.468 4.186 0.622 1.00 97.44 231 ASP A N 1
ATOM 1833 C CA . ASP A 1 231 ? -1.116 3.908 1.051 1.00 97.44 231 ASP A CA 1
ATOM 1834 C C . ASP A 1 231 ? -0.988 2.383 1.213 1.00 97.44 231 ASP A C 1
ATOM 1836 O O . ASP A 1 231 ? -1.975 1.675 1.441 1.00 97.44 231 ASP A O 1
ATOM 1840 N N . LEU A 1 232 ? 0.228 1.865 1.084 1.00 98.12 232 LEU A N 1
ATOM 1841 C CA . LEU A 1 232 ? 0.551 0.462 1.297 1.00 98.12 232 LEU A CA 1
ATOM 1842 C C . LEU A 1 232 ? 1.573 0.355 2.418 1.00 98.12 232 LEU A C 1
ATOM 1844 O O . LEU A 1 232 ? 2.653 0.940 2.341 1.00 98.12 232 LEU A O 1
ATOM 1848 N N . LEU A 1 233 ? 1.269 -0.447 3.433 1.00 97.75 233 LEU A N 1
ATOM 1849 C CA . LEU A 1 233 ? 2.204 -0.774 4.498 1.00 97.75 233 LEU A CA 1
ATOM 1850 C C . LEU A 1 233 ? 2.621 -2.242 4.414 1.00 97.75 233 LEU A C 1
ATOM 1852 O O . LEU A 1 233 ? 1.770 -3.129 4.405 1.00 97.75 233 LEU A O 1
ATOM 1856 N N . LEU A 1 234 ? 3.927 -2.495 4.402 1.00 97.44 234 LEU A N 1
ATOM 1857 C CA . LEU A 1 234 ? 4.519 -3.825 4.534 1.00 97.44 234 LEU A CA 1
ATOM 1858 C C . LEU A 1 234 ? 5.239 -3.942 5.881 1.00 97.44 234 LEU A C 1
ATOM 1860 O O . LEU A 1 234 ? 6.139 -3.155 6.167 1.00 97.44 234 LEU A O 1
ATOM 1864 N N . SER A 1 235 ? 4.897 -4.953 6.681 1.00 95.44 235 SER A N 1
ATOM 1865 C CA . SER A 1 235 ? 5.627 -5.313 7.906 1.00 95.44 235 SER A CA 1
ATOM 1866 C C . SER A 1 235 ? 6.680 -6.385 7.623 1.00 95.44 235 SER A C 1
ATOM 1868 O O . SER A 1 235 ? 6.383 -7.397 6.992 1.00 95.44 235 SER A O 1
ATOM 1870 N N . ILE A 1 236 ? 7.900 -6.199 8.121 1.00 93.62 236 ILE A N 1
ATOM 1871 C CA . ILE A 1 236 ? 8.995 -7.175 8.093 1.00 93.62 236 ILE A CA 1
ATOM 1872 C C . ILE A 1 236 ? 9.522 -7.344 9.522 1.00 93.62 236 ILE A C 1
ATOM 1874 O O . ILE A 1 236 ? 9.792 -6.364 10.217 1.00 93.62 236 ILE A O 1
ATOM 1878 N N . GLY A 1 237 ? 9.679 -8.590 9.964 1.00 91.88 237 GLY A N 1
ATOM 1879 C CA . GLY A 1 237 ? 10.066 -8.922 11.332 1.00 91.88 237 GLY A CA 1
ATOM 1880 C C . GLY A 1 237 ? 8.935 -8.709 12.344 1.00 91.88 237 GLY A C 1
ATOM 1881 O O . GLY A 1 237 ? 7.757 -8.922 12.060 1.00 91.88 237 GLY A O 1
ATOM 1882 N N . GLY A 1 238 ? 9.303 -8.304 13.554 1.00 89.44 238 GLY A N 1
ATOM 1883 C CA . GLY A 1 238 ? 8.393 -8.093 14.673 1.00 89.44 238 GLY A CA 1
ATOM 1884 C C . GLY A 1 238 ? 8.022 -9.360 15.441 1.00 89.44 238 GLY A C 1
ATOM 1885 O O . GLY A 1 238 ? 8.706 -10.386 15.376 1.00 89.44 238 GLY A O 1
ATOM 1886 N N . CYS A 1 239 ? 6.962 -9.275 16.245 1.00 89.62 239 CYS A N 1
ATOM 1887 C CA . CYS A 1 239 ? 6.465 -10.388 17.048 1.00 89.62 239 CYS A CA 1
ATOM 1888 C C . CYS A 1 239 ? 4.961 -10.627 16.818 1.00 89.62 239 CYS A C 1
ATOM 1890 O O . CYS A 1 239 ? 4.265 -9.726 16.355 1.00 89.62 239 CYS A O 1
ATOM 1892 N N . PRO A 1 240 ? 4.419 -11.806 17.191 1.00 88.88 240 PRO A N 1
ATOM 1893 C CA . PRO A 1 240 ? 2.995 -12.133 17.000 1.00 88.88 240 PRO A CA 1
ATOM 1894 C C . PRO A 1 240 ? 1.998 -11.220 17.737 1.00 88.88 240 PRO A C 1
ATOM 1896 O O . PRO A 1 240 ? 0.786 -11.360 17.572 1.00 88.88 240 PRO A O 1
ATOM 1899 N N . ARG A 1 241 ? 2.497 -10.326 18.603 1.00 90.31 241 ARG A N 1
ATOM 1900 C CA . ARG A 1 241 ? 1.700 -9.338 19.342 1.00 90.31 241 ARG A CA 1
ATOM 1901 C C . ARG A 1 241 ? 1.613 -7.983 18.644 1.00 90.31 241 ARG A C 1
ATOM 1903 O O . ARG A 1 241 ? 0.764 -7.182 19.032 1.00 90.31 241 ARG A O 1
ATOM 1910 N N . THR A 1 242 ? 2.458 -7.726 17.646 1.00 93.38 242 THR A N 1
ATOM 1911 C CA . THR A 1 242 ? 2.418 -6.475 16.891 1.00 93.38 242 THR A CA 1
ATOM 1912 C C . THR A 1 242 ? 1.092 -6.370 16.147 1.00 93.38 242 THR A C 1
ATOM 1914 O O . THR A 1 242 ? 0.694 -7.302 15.446 1.00 93.38 242 THR A O 1
ATOM 1917 N N . ALA A 1 243 ? 0.417 -5.231 16.278 1.00 95.75 243 ALA A N 1
ATOM 1918 C CA . ALA A 1 243 ? -0.847 -4.971 15.609 1.00 95.75 243 ALA A CA 1
ATOM 1919 C C . ALA A 1 243 ? -0.861 -3.613 14.908 1.00 95.75 243 ALA A C 1
ATOM 1921 O O . ALA A 1 243 ? -0.247 -2.653 15.375 1.00 95.75 243 ALA A O 1
ATOM 1922 N N . LEU A 1 244 ? -1.599 -3.562 13.801 1.00 97.50 244 LEU A N 1
ATOM 1923 C CA . LEU A 1 244 ? -2.039 -2.339 13.142 1.00 97.50 244 LEU A CA 1
ATOM 1924 C C . LEU A 1 244 ? -3.513 -2.153 13.486 1.00 97.50 244 LEU A C 1
ATOM 1926 O O . LEU A 1 244 ? -4.311 -3.074 13.313 1.00 97.50 244 LEU A O 1
ATOM 1930 N N . GLU A 1 245 ? -3.880 -0.973 13.954 1.00 97.75 245 GLU A N 1
ATOM 1931 C CA . GLU A 1 245 ? -5.259 -0.652 14.306 1.00 97.75 245 GLU A CA 1
ATOM 1932 C C . GLU A 1 245 ? -5.738 0.510 13.454 1.00 97.75 245 GLU A C 1
ATOM 1934 O O . GLU A 1 245 ? -4.989 1.462 13.223 1.00 97.75 245 GLU A O 1
ATOM 1939 N N . LEU A 1 246 ? -7.000 0.442 13.029 1.00 97.75 246 LEU A N 1
ATOM 1940 C CA . LEU A 1 246 ? -7.719 1.558 12.420 1.00 97.75 246 LEU A CA 1
ATOM 1941 C C . LEU A 1 246 ? -8.881 1.917 13.360 1.00 97.75 246 LEU A C 1
ATOM 1943 O O . LEU A 1 246 ? -10.003 1.447 13.149 1.00 97.75 246 LEU A O 1
ATOM 1947 N N . PRO A 1 247 ? -8.656 2.700 14.436 1.00 95.62 247 PRO A N 1
ATOM 1948 C CA . PRO A 1 247 ? -9.654 2.860 15.495 1.00 95.62 247 PRO A CA 1
ATOM 1949 C C . PRO A 1 247 ? -10.959 3.510 15.027 1.00 95.62 247 PRO A C 1
ATOM 1951 O O . PRO A 1 247 ? -12.016 3.234 15.585 1.00 95.62 247 PRO A O 1
ATOM 1954 N N . GLY A 1 248 ? -10.906 4.345 13.982 1.00 93.88 248 GLY A N 1
ATOM 1955 C CA . GLY A 1 248 ? -12.108 4.908 13.355 1.00 93.88 248 GLY A CA 1
ATOM 1956 C C . GLY A 1 248 ? -12.995 3.858 12.675 1.00 93.88 248 GLY A C 1
ATOM 1957 O O . GLY A 1 248 ? -14.200 4.057 12.578 1.00 93.88 248 GLY A O 1
ATOM 1958 N N . LEU A 1 249 ? -12.407 2.734 12.255 1.00 96.06 249 LEU A N 1
ATOM 1959 C CA . LEU A 1 249 ? -13.113 1.583 11.689 1.00 96.06 249 LEU A CA 1
ATOM 1960 C C . LEU A 1 249 ? -13.388 0.490 12.728 1.00 96.06 249 LEU A C 1
ATOM 1962 O O . LEU A 1 249 ? -14.191 -0.392 12.457 1.00 96.06 249 LEU A O 1
ATOM 1966 N N . GLY A 1 250 ? -12.760 0.537 13.908 1.00 96.06 250 GLY A N 1
ATOM 1967 C CA . GLY A 1 250 ? -12.991 -0.439 14.985 1.00 96.06 250 GLY A CA 1
ATOM 1968 C C . GLY A 1 250 ? -12.305 -1.780 14.746 1.00 96.06 250 GLY A C 1
ATOM 1969 O O . GLY A 1 250 ? -12.739 -2.805 15.254 1.00 96.06 250 GLY A O 1
ATOM 1970 N N . VAL A 1 251 ? -11.240 -1.782 13.948 1.00 97.38 251 VAL A N 1
ATOM 1971 C CA . VAL A 1 251 ? -10.550 -2.999 13.510 1.00 97.38 251 VAL A CA 1
ATOM 1972 C C . VAL A 1 251 ? -9.106 -3.019 13.987 1.00 97.38 251 VAL A C 1
ATOM 1974 O O . VAL A 1 251 ? -8.407 -2.000 13.999 1.00 97.38 251 VAL A O 1
ATOM 1977 N N . ARG A 1 252 ? -8.658 -4.224 14.332 1.00 97.75 252 ARG A N 1
ATOM 1978 C CA . ARG A 1 252 ? -7.292 -4.544 14.734 1.00 97.75 252 ARG A CA 1
ATOM 1979 C C . ARG A 1 252 ? -6.796 -5.714 13.898 1.00 97.75 252 ARG A C 1
ATOM 1981 O O . ARG A 1 252 ? -7.413 -6.775 13.904 1.00 97.75 252 ARG A O 1
ATOM 1988 N N . PHE A 1 253 ? -5.669 -5.536 13.225 1.00 98.00 253 PHE A N 1
ATOM 1989 C CA . PHE A 1 253 ? -5.025 -6.548 12.398 1.00 98.00 253 PHE A CA 1
ATOM 1990 C C . PHE A 1 253 ? -3.787 -7.112 13.090 1.00 98.00 253 PHE A C 1
ATOM 1992 O O . PHE A 1 253 ? -2.986 -6.354 13.641 1.00 98.00 253 PHE A O 1
ATOM 1999 N N . ALA A 1 254 ? -3.584 -8.428 13.012 1.00 97.25 254 ALA A N 1
ATOM 2000 C CA . ALA A 1 254 ? -2.293 -9.019 13.346 1.00 97.25 254 ALA A CA 1
ATOM 2001 C C . ALA A 1 254 ? -1.259 -8.538 12.322 1.00 97.25 254 ALA A C 1
ATOM 2003 O O . ALA A 1 254 ? -1.421 -8.744 11.121 1.00 97.25 254 ALA A O 1
ATOM 2004 N N . TYR A 1 255 ? -0.206 -7.865 12.780 1.00 95.69 255 TYR A N 1
ATOM 2005 C CA . TYR A 1 255 ? 0.720 -7.160 11.898 1.00 95.69 255 TYR A CA 1
ATOM 2006 C C . TYR A 1 255 ? 2.101 -7.813 11.870 1.00 95.69 255 TYR A C 1
ATOM 2008 O O . TYR A 1 255 ? 3.141 -7.204 12.143 1.00 95.69 255 TYR A O 1
ATOM 2016 N N . GLU A 1 256 ? 2.065 -9.104 11.554 1.00 94.38 256 GLU A N 1
ATOM 2017 C CA . GLU A 1 256 ? 3.205 -10.014 11.523 1.00 94.38 256 GLU A CA 1
ATOM 2018 C C . GLU A 1 256 ? 4.070 -9.805 10.269 1.00 94.38 256 GLU A C 1
ATOM 2020 O O . GLU A 1 256 ? 3.670 -9.136 9.311 1.00 94.38 256 GLU A O 1
ATOM 2025 N N . SER A 1 257 ? 5.272 -10.381 10.270 1.00 95.31 257 SER A N 1
ATOM 2026 C CA . SER A 1 257 ? 6.206 -10.295 9.144 1.00 95.31 257 SER A CA 1
ATOM 2027 C C . SER A 1 257 ? 5.592 -10.824 7.842 1.00 95.31 257 SER A C 1
ATOM 2029 O O . SER A 1 257 ? 4.974 -11.886 7.811 1.00 95.31 257 SER A O 1
ATOM 2031 N N . GLY A 1 258 ? 5.784 -10.081 6.755 1.00 96.00 258 GLY A N 1
ATOM 2032 C CA . GLY A 1 2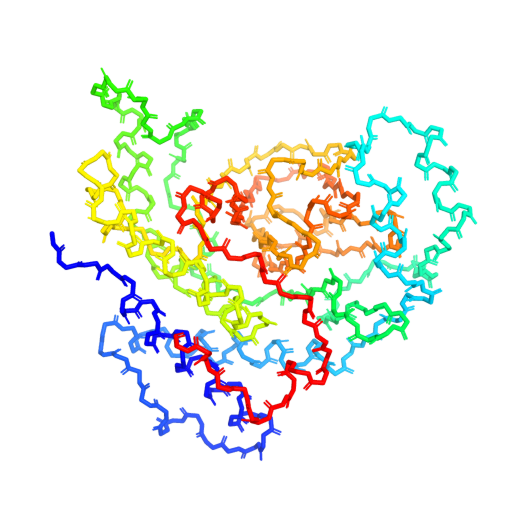58 ? 5.250 -10.377 5.428 1.00 96.00 258 GLY A CA 1
ATOM 2033 C C . GLY A 1 258 ? 3.796 -9.956 5.202 1.00 96.00 258 GLY A C 1
ATOM 2034 O O . GLY A 1 258 ? 3.215 -10.317 4.179 1.00 96.00 258 GLY A O 1
ATOM 2035 N N . THR A 1 259 ? 3.209 -9.203 6.134 1.00 97.56 259 THR A N 1
ATOM 2036 C CA . THR A 1 259 ? 1.854 -8.652 6.007 1.00 97.56 259 THR A CA 1
ATOM 2037 C C . THR A 1 259 ? 1.857 -7.377 5.174 1.00 97.56 259 THR A C 1
ATOM 2039 O O . THR A 1 259 ? 2.613 -6.454 5.483 1.00 97.56 259 THR A O 1
ATOM 2042 N N . ILE A 1 260 ? 0.963 -7.307 4.185 1.00 98.56 260 ILE A N 1
ATOM 2043 C CA . ILE A 1 260 ? 0.635 -6.090 3.439 1.00 98.56 260 ILE A CA 1
ATOM 2044 C C . ILE A 1 260 ? -0.728 -5.572 3.908 1.00 98.56 260 ILE A C 1
ATOM 2046 O O . ILE A 1 260 ? -1.676 -6.346 4.043 1.00 98.56 260 ILE A O 1
ATOM 2050 N N . VAL A 1 261 ? -0.846 -4.263 4.123 1.00 98.56 261 VAL A N 1
ATOM 2051 C CA . VAL A 1 261 ? -2.134 -3.594 4.346 1.00 98.56 261 VAL A CA 1
ATOM 2052 C C . VAL A 1 261 ? -2.240 -2.392 3.421 1.00 98.56 261 VAL A C 1
ATOM 2054 O O . VAL A 1 261 ? -1.375 -1.519 3.459 1.00 98.56 261 VAL A O 1
ATOM 2057 N N . LEU A 1 262 ? -3.289 -2.344 2.601 1.00 98.38 262 LEU A N 1
ATOM 2058 C CA . LEU A 1 262 ? -3.608 -1.193 1.757 1.00 98.38 262 LEU A CA 1
ATOM 2059 C C . LEU A 1 262 ? -4.779 -0.434 2.369 1.00 98.38 262 LEU A C 1
ATOM 2061 O O . LEU A 1 262 ? -5.803 -1.048 2.646 1.00 98.38 262 LEU A O 1
ATOM 2065 N N . PHE A 1 263 ? -4.646 0.869 2.594 1.00 97.81 263 PHE A N 1
ATOM 2066 C CA . PHE A 1 263 ? -5.727 1.745 3.066 1.00 97.81 263 PHE A CA 1
ATOM 2067 C C . PHE A 1 263 ? -5.323 3.211 2.901 1.00 97.81 263 PHE A C 1
ATOM 2069 O O . PHE A 1 263 ? -4.150 3.521 2.732 1.00 97.81 263 PHE A O 1
ATOM 2076 N N . SER A 1 264 ? -6.268 4.145 2.992 1.00 96.94 264 SER A N 1
ATOM 2077 C CA . SER A 1 264 ? -5.930 5.575 3.001 1.00 96.94 264 SER A CA 1
ATOM 2078 C C . SER A 1 264 ? -5.506 6.043 4.400 1.00 96.94 264 SER A C 1
ATOM 2080 O O . SER A 1 264 ? -6.368 6.296 5.250 1.00 96.94 264 SER A O 1
ATOM 2082 N N . GLY A 1 265 ? -4.201 6.227 4.641 1.00 96.19 265 GLY A N 1
ATOM 2083 C CA . GLY A 1 265 ? -3.682 6.829 5.882 1.00 96.19 265 GLY A CA 1
ATOM 2084 C C . GLY A 1 265 ? -4.120 8.286 6.061 1.00 96.19 265 GLY A C 1
ATOM 2085 O O . GLY A 1 265 ? -4.207 8.804 7.178 1.00 96.19 265 GLY A O 1
ATOM 2086 N N . HIS A 1 266 ? -4.491 8.943 4.960 1.00 95.94 266 HIS A N 1
ATOM 2087 C CA . HIS A 1 266 ? -5.046 10.293 4.944 1.00 95.94 266 HIS A CA 1
ATOM 2088 C C . HIS A 1 266 ? -6.447 10.390 5.579 1.00 95.94 266 HIS A C 1
ATOM 2090 O O . HIS A 1 266 ? -6.782 11.393 6.236 1.00 95.94 266 HIS A O 1
ATOM 2096 N N . VAL A 1 267 ? -7.272 9.364 5.344 1.00 96.00 267 VAL A N 1
ATOM 2097 C CA . VAL A 1 267 ? -8.674 9.278 5.781 1.00 96.00 267 VAL A CA 1
ATOM 2098 C C . VAL A 1 267 ? -8.771 8.614 7.148 1.00 96.00 267 VAL A C 1
ATOM 2100 O O . VAL A 1 267 ? -9.415 9.152 8.052 1.00 96.00 267 VAL A O 1
ATOM 2103 N N . HIS A 1 268 ? -8.118 7.467 7.316 1.00 96.69 268 HIS A N 1
ATOM 2104 C CA . HIS A 1 268 ? -8.324 6.606 8.474 1.00 96.69 268 HIS A CA 1
ATOM 2105 C C . HIS A 1 268 ? -7.307 6.896 9.570 1.00 96.69 268 HIS A C 1
ATOM 2107 O O . HIS A 1 268 ? -6.096 6.881 9.344 1.00 96.69 268 HIS A O 1
ATOM 2113 N N . LEU A 1 269 ? -7.820 7.159 10.778 1.00 96.88 269 LEU A N 1
ATOM 2114 C CA . LEU A 1 269 ? -6.991 7.195 11.979 1.00 96.88 269 LEU A CA 1
ATOM 2115 C C . LEU A 1 269 ? -6.355 5.820 12.144 1.00 96.88 269 LEU A C 1
ATOM 2117 O O . LEU A 1 269 ? -7.076 4.822 12.115 1.00 96.88 269 LEU A O 1
ATOM 2121 N N . HIS A 1 270 ? -5.043 5.777 12.325 1.00 97.12 270 HIS A N 1
ATOM 2122 C CA . HIS A 1 270 ? -4.325 4.522 12.448 1.00 97.12 270 HIS A CA 1
ATOM 2123 C C . HIS A 1 270 ? -3.179 4.609 13.453 1.00 97.12 270 HIS A C 1
ATOM 2125 O O . HIS A 1 270 ? -2.654 5.687 13.743 1.00 97.12 270 HIS A O 1
ATOM 2131 N N . THR A 1 271 ? -2.825 3.458 14.015 1.00 96.81 271 THR A N 1
ATOM 2132 C CA . THR A 1 271 ? -1.763 3.299 15.014 1.00 96.81 271 THR A CA 1
ATOM 2133 C C . THR A 1 271 ? -1.122 1.923 14.872 1.00 96.81 271 THR A C 1
ATOM 2135 O O . THR A 1 271 ? -1.755 0.976 14.398 1.00 96.81 271 THR A O 1
ATOM 2138 N N . VAL A 1 272 ? 0.145 1.811 15.264 1.00 95.62 272 VAL A N 1
ATOM 2139 C CA . VAL A 1 272 ? 0.871 0.538 15.294 1.00 95.62 272 VAL A CA 1
ATOM 2140 C C . VAL A 1 272 ? 1.45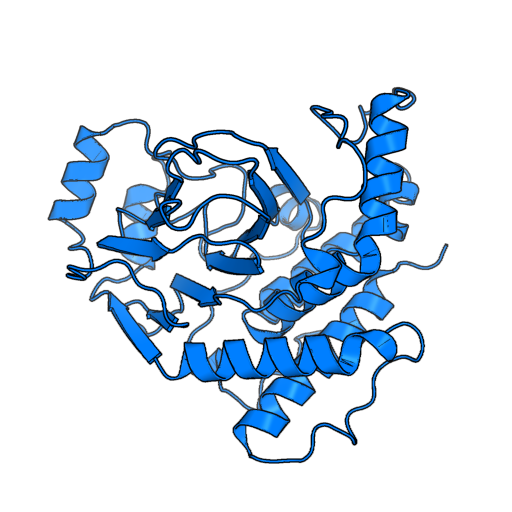3 0.337 16.679 1.00 95.62 272 VAL A C 1
ATOM 2142 O O . VAL A 1 272 ? 2.211 1.181 17.167 1.00 95.62 272 VAL A O 1
ATOM 2145 N N . SER A 1 273 ? 1.132 -0.807 17.284 1.00 93.69 273 SER A N 1
ATOM 2146 C CA . SER A 1 273 ? 1.617 -1.153 18.615 1.00 93.69 273 SER A CA 1
ATOM 2147 C C . SER A 1 273 ? 3.145 -1.305 18.643 1.00 93.69 273 SER A C 1
ATOM 2149 O O . SER A 1 273 ? 3.757 -1.658 17.626 1.00 93.69 273 SER A O 1
ATOM 2151 N N . PRO A 1 274 ? 3.781 -1.143 19.816 1.00 90.56 274 PRO A N 1
ATOM 2152 C CA . PRO A 1 274 ? 5.178 -1.512 19.997 1.00 90.56 274 PRO A CA 1
ATOM 2153 C C . PRO A 1 274 ? 5.449 -2.964 19.587 1.00 90.56 274 PRO A C 1
ATOM 2155 O O . PRO A 1 274 ? 4.583 -3.837 19.704 1.00 90.56 274 PRO A O 1
ATOM 2158 N N . SER A 1 275 ? 6.675 -3.218 19.133 1.00 90.75 275 SER A N 1
ATOM 2159 C CA . SER A 1 275 ? 7.186 -4.556 18.845 1.00 90.75 275 SER A CA 1
ATOM 2160 C C . SER A 1 275 ? 8.312 -4.884 19.818 1.00 90.75 275 SER A C 1
ATOM 2162 O O . SER A 1 275 ? 9.201 -4.070 20.040 1.00 90.75 275 SER A O 1
ATOM 2164 N N . GLU A 1 276 ? 8.294 -6.091 20.379 1.00 90.75 276 GLU A N 1
ATOM 2165 C CA . GLU A 1 276 ? 9.349 -6.577 21.288 1.00 90.75 276 GLU A CA 1
ATOM 2166 C C . GLU A 1 276 ? 10.572 -7.125 20.547 1.00 90.75 276 GLU A C 1
ATOM 2168 O O . GLU A 1 276 ? 11.604 -7.406 21.150 1.00 90.75 276 GLU A O 1
ATOM 2173 N N . LYS A 1 277 ? 10.430 -7.336 19.237 1.00 90.69 277 LYS A N 1
ATOM 2174 C CA . LYS A 1 277 ? 11.494 -7.773 18.335 1.00 90.69 277 LYS A CA 1
ATOM 2175 C C . LYS A 1 277 ? 11.710 -6.725 17.258 1.00 90.69 277 LYS A C 1
ATOM 2177 O O . LYS A 1 277 ? 10.787 -5.971 16.942 1.00 90.69 277 LYS A O 1
ATOM 2182 N N . GLU A 1 278 ? 12.893 -6.769 16.656 1.00 90.06 278 GLU A N 1
ATOM 2183 C CA . GLU A 1 278 ? 13.248 -5.960 15.494 1.00 90.06 278 GLU A CA 1
ATOM 2184 C C . GLU A 1 278 ? 12.158 -6.031 14.424 1.00 90.06 278 GLU A C 1
ATOM 2186 O O . GLU A 1 278 ? 11.800 -7.116 13.954 1.00 90.06 278 GLU A O 1
ATOM 2191 N N . ARG A 1 279 ? 11.611 -4.869 14.073 1.00 90.06 279 ARG A N 1
ATOM 2192 C CA . ARG A 1 279 ? 10.550 -4.715 13.087 1.00 90.06 279 ARG A CA 1
ATOM 2193 C C . ARG A 1 279 ? 10.838 -3.525 12.195 1.00 90.06 279 ARG A C 1
ATOM 2195 O O . ARG A 1 279 ? 11.094 -2.423 12.672 1.00 90.06 279 ARG A O 1
ATOM 2202 N N . MET A 1 280 ? 10.627 -3.734 10.908 1.00 90.75 280 MET A N 1
ATOM 2203 C CA . MET A 1 280 ? 10.619 -2.697 9.897 1.00 90.75 280 MET A CA 1
ATOM 2204 C C . MET A 1 280 ? 9.241 -2.597 9.240 1.00 90.75 280 MET A C 1
ATOM 2206 O O . MET A 1 280 ? 8.600 -3.602 8.947 1.00 90.75 280 MET A O 1
ATOM 2210 N N . CYS A 1 281 ? 8.796 -1.372 8.989 1.00 93.12 281 CYS A N 1
ATOM 2211 C CA . CYS A 1 281 ? 7.679 -1.057 8.112 1.00 93.12 281 CYS A CA 1
ATOM 2212 C C . CYS A 1 281 ? 8.217 -0.400 6.842 1.00 93.12 281 CYS A C 1
ATOM 2214 O O . CYS A 1 281 ? 8.980 0.563 6.944 1.00 93.12 281 CYS A O 1
ATOM 2216 N N . ILE A 1 282 ? 7.781 -0.867 5.678 1.00 94.19 282 ILE A N 1
ATOM 2217 C CA . ILE A 1 282 ? 7.929 -0.143 4.416 1.00 94.19 282 ILE A CA 1
ATOM 2218 C C . ILE A 1 282 ? 6.569 0.469 4.102 1.00 94.19 282 ILE A C 1
ATOM 2220 O O . ILE A 1 282 ? 5.618 -0.246 3.795 1.00 94.19 282 ILE A O 1
ATOM 2224 N N . ALA A 1 283 ? 6.473 1.788 4.237 1.00 95.50 283 ALA A N 1
ATOM 2225 C CA . ALA A 1 283 ? 5.277 2.556 3.930 1.00 95.50 283 ALA A CA 1
ATOM 2226 C C . ALA A 1 283 ? 5.428 3.188 2.544 1.00 95.50 283 ALA A C 1
ATOM 2228 O O . ALA A 1 283 ? 6.260 4.077 2.363 1.00 95.50 283 ALA A O 1
ATOM 2229 N N . CYS A 1 284 ? 4.639 2.734 1.578 1.00 97.06 284 CYS A N 1
ATOM 2230 C CA . CYS A 1 284 ? 4.577 3.280 0.227 1.00 97.06 284 CYS A CA 1
ATOM 2231 C C . CYS A 1 284 ? 3.330 4.154 0.113 1.00 97.06 284 CYS A C 1
ATOM 2233 O O . CYS A 1 284 ? 2.233 3.711 0.442 1.00 97.06 284 CYS A O 1
ATOM 2235 N N . TYR A 1 285 ? 3.481 5.395 -0.331 1.00 96.38 285 TYR A N 1
ATOM 2236 C CA . TYR A 1 285 ? 2.364 6.327 -0.421 1.00 96.38 285 TYR A CA 1
ATOM 2237 C C . TYR A 1 285 ? 2.553 7.317 -1.562 1.00 96.38 285 TYR A C 1
ATOM 2239 O O . TYR A 1 285 ? 3.667 7.702 -1.924 1.00 96.38 285 TYR A O 1
ATOM 2247 N N . ALA A 1 286 ? 1.440 7.762 -2.132 1.00 93.62 286 ALA A N 1
ATOM 2248 C CA . ALA A 1 286 ? 1.448 8.831 -3.115 1.00 93.62 286 ALA A CA 1
ATOM 2249 C C . ALA A 1 286 ? 1.242 10.188 -2.426 1.00 93.62 286 ALA A C 1
ATOM 2251 O O . ALA A 1 286 ? 0.592 10.292 -1.387 1.00 93.62 286 ALA A O 1
ATOM 2252 N N . ARG A 1 287 ? 1.805 11.257 -2.990 1.00 92.75 287 ARG A N 1
ATOM 2253 C CA . ARG A 1 287 ? 1.615 12.630 -2.510 1.00 92.75 287 ARG A CA 1
ATOM 2254 C C . ARG A 1 287 ? 0.755 13.402 -3.499 1.00 92.75 287 ARG A C 1
ATOM 2256 O O . ARG A 1 287 ? 1.167 13.603 -4.638 1.00 92.75 287 ARG A O 1
ATOM 2263 N N . LYS A 1 288 ? -0.372 13.959 -3.039 1.00 92.38 288 LYS A N 1
ATOM 2264 C CA . LYS A 1 288 ? -1.256 14.819 -3.866 1.00 92.38 288 LYS A CA 1
ATOM 2265 C C . LYS A 1 288 ? -0.512 15.949 -4.550 1.00 92.38 288 LYS A C 1
ATOM 2267 O O . LYS A 1 288 ? -0.837 16.308 -5.670 1.00 92.38 288 LYS A O 1
ATOM 2272 N N . ALA A 1 289 ? 0.497 16.502 -3.876 1.00 92.44 289 ALA A N 1
ATOM 2273 C CA . ALA A 1 289 ? 1.317 17.576 -4.418 1.00 92.44 289 ALA A CA 1
ATOM 2274 C C . ALA A 1 289 ? 2.005 17.188 -5.739 1.00 92.44 289 ALA A C 1
ATOM 2276 O O . ALA A 1 289 ? 2.160 18.049 -6.596 1.00 92.44 289 ALA A O 1
ATOM 2277 N N . VAL A 1 290 ? 2.367 15.913 -5.925 1.00 92.94 290 VAL A N 1
ATOM 2278 C CA . VAL A 1 290 ? 2.970 15.421 -7.173 1.00 92.94 290 VAL A CA 1
ATOM 2279 C C . VAL A 1 290 ? 1.919 15.361 -8.283 1.00 92.94 290 VAL A C 1
ATOM 2281 O O . VAL A 1 290 ? 2.152 15.897 -9.360 1.00 92.94 290 VAL A O 1
ATOM 2284 N N . HIS A 1 291 ? 0.724 14.830 -7.998 1.00 93.94 291 HIS A N 1
ATOM 2285 C CA . HIS A 1 291 ? -0.392 14.840 -8.955 1.00 93.94 291 HIS A CA 1
ATOM 2286 C C . HIS A 1 291 ? -0.761 16.274 -9.362 1.00 93.94 291 HIS A C 1
ATOM 2288 O O . HIS A 1 291 ? -0.831 16.595 -10.547 1.00 93.94 291 HIS A O 1
ATOM 2294 N N . HIS A 1 292 ? -0.911 17.167 -8.379 1.00 93.94 292 HIS A N 1
ATOM 2295 C CA . HIS A 1 292 ? -1.248 18.569 -8.613 1.00 93.94 292 HIS A CA 1
ATOM 2296 C C . HIS A 1 292 ? -0.158 19.317 -9.389 1.00 93.94 292 HIS A C 1
ATOM 2298 O O . HIS A 1 292 ? -0.502 20.121 -10.253 1.00 93.94 292 HIS A O 1
ATOM 2304 N N . LYS A 1 293 ? 1.135 19.051 -9.125 1.00 94.19 293 LYS A N 1
ATOM 2305 C CA . LYS A 1 293 ? 2.255 19.644 -9.881 1.00 94.19 293 LYS A CA 1
ATOM 2306 C C . LYS A 1 293 ? 2.089 19.408 -11.385 1.00 94.19 293 LYS A C 1
ATOM 2308 O O . LYS A 1 293 ? 2.386 20.293 -12.179 1.00 94.19 293 LYS A O 1
ATOM 2313 N N . PHE A 1 294 ? 1.573 18.243 -11.760 1.00 95.06 294 PHE A N 1
ATOM 2314 C CA . PHE A 1 294 ? 1.412 17.838 -13.150 1.00 95.06 294 PHE A CA 1
ATOM 2315 C C . PHE A 1 294 ? -0.007 17.999 -13.703 1.00 95.06 294 PHE A C 1
ATOM 2317 O O . PHE A 1 294 ? -0.273 17.546 -14.818 1.00 95.06 294 PHE A O 1
ATOM 2324 N N . GLY A 1 295 ? -0.908 18.640 -12.951 1.00 94.81 295 GLY A N 1
ATOM 2325 C CA . GLY A 1 295 ? -2.299 18.845 -13.357 1.00 94.81 295 GLY A CA 1
ATOM 2326 C C . GLY A 1 295 ? -3.109 17.552 -13.481 1.00 94.81 295 GLY A C 1
ATOM 2327 O O . GLY A 1 295 ? -4.097 17.527 -14.210 1.00 94.81 295 GLY A O 1
ATOM 2328 N N . LEU A 1 296 ? -2.689 16.475 -12.811 1.00 92.69 296 LEU A N 1
ATOM 2329 C CA . LEU A 1 296 ? -3.405 15.203 -12.804 1.00 92.69 296 LEU A CA 1
ATOM 2330 C C . LEU A 1 296 ? -4.477 15.206 -11.712 1.00 92.69 296 LEU A C 1
ATOM 2332 O O . LEU A 1 296 ? -4.260 15.705 -10.603 1.00 92.69 296 LEU A O 1
ATOM 2336 N N . ASN A 1 297 ? -5.627 14.613 -12.028 1.00 91.56 297 ASN A N 1
ATOM 2337 C CA . ASN A 1 297 ? -6.687 14.387 -11.052 1.00 91.56 297 ASN A CA 1
ATOM 2338 C C . ASN A 1 297 ? -6.230 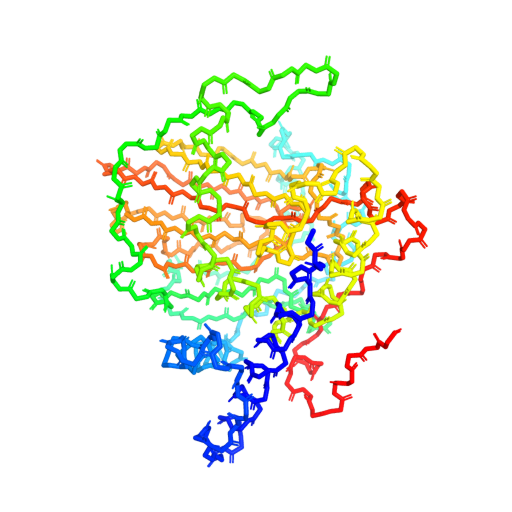13.387 -9.977 1.00 91.56 297 ASN A C 1
ATOM 2340 O O . ASN A 1 297 ? -5.304 12.593 -10.178 1.00 91.56 297 ASN A O 1
ATOM 2344 N N . LEU A 1 298 ? -6.892 13.435 -8.822 1.00 93.12 298 LEU A N 1
ATOM 2345 C CA . LEU A 1 298 ? -6.787 12.369 -7.828 1.00 93.12 298 LEU A CA 1
ATOM 2346 C C . LEU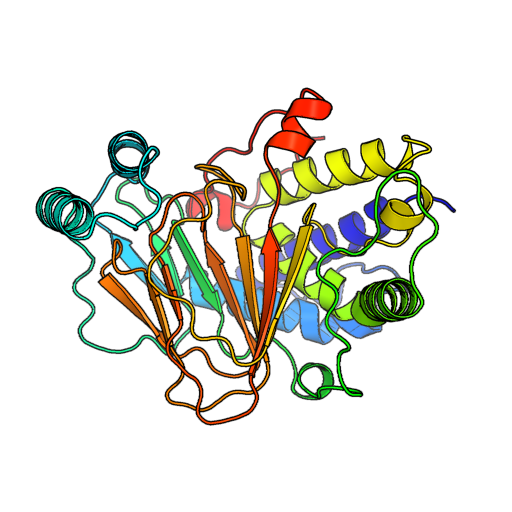 A 1 298 ? -7.709 11.212 -8.246 1.00 93.12 298 LEU A C 1
ATOM 2348 O O . LEU A 1 298 ? -8.779 11.495 -8.790 1.00 93.12 298 LEU A O 1
ATOM 2352 N N . PRO A 1 299 ? -7.323 9.950 -7.986 1.00 93.75 299 PRO A N 1
ATOM 2353 C CA . PRO A 1 299 ? -8.160 8.800 -8.309 1.00 93.75 299 PRO A CA 1
ATOM 2354 C C . PRO A 1 299 ? -9.483 8.833 -7.539 1.00 93.75 299 PRO A C 1
ATOM 2356 O O . PRO A 1 299 ? -9.575 9.380 -6.429 1.00 93.75 299 PRO A O 1
ATOM 2359 N N . SER A 1 300 ? -10.498 8.218 -8.135 1.00 93.31 300 SER A N 1
ATOM 2360 C CA . SER A 1 300 ? -11.757 7.897 -7.474 1.00 93.31 300 SER A CA 1
ATOM 2361 C C . SER A 1 300 ? -11.557 6.805 -6.415 1.00 93.31 300 SER A C 1
ATOM 2363 O O . SER A 1 300 ? -10.519 6.156 -6.360 1.00 93.31 300 SER A O 1
ATOM 2365 N N . SER A 1 301 ? -12.531 6.610 -5.527 1.00 94.12 301 SER A N 1
ATOM 2366 C CA . SER A 1 301 ? -12.490 5.482 -4.590 1.00 94.12 301 SER A CA 1
ATOM 2367 C C . SER A 1 301 ? -12.889 4.189 -5.291 1.00 94.12 301 SER A C 1
ATOM 2369 O O . SER A 1 301 ? -13.979 4.127 -5.849 1.00 94.12 301 SER A O 1
ATOM 2371 N N . VAL A 1 302 ? -12.084 3.139 -5.145 1.00 93.88 302 VAL A N 1
ATOM 2372 C CA . VAL A 1 302 ? -12.416 1.812 -5.677 1.00 93.88 302 VAL A CA 1
ATOM 2373 C C . VAL A 1 302 ? -13.544 1.124 -4.895 1.00 93.88 302 VAL A C 1
ATOM 2375 O O . VAL A 1 302 ? -13.557 1.082 -3.660 1.00 93.88 302 VAL A O 1
ATOM 2378 N N . THR A 1 303 ? -14.502 0.553 -5.615 1.00 94.88 303 THR A N 1
ATOM 2379 C CA . THR A 1 303 ? -15.542 -0.343 -5.096 1.00 94.88 303 THR A CA 1
ATOM 2380 C C . THR A 1 303 ? -15.143 -1.805 -5.238 1.00 94.88 303 THR A C 1
ATOM 2382 O O . THR A 1 303 ? -14.322 -2.172 -6.077 1.00 94.88 303 THR A O 1
ATOM 2385 N N . ILE A 1 304 ? -15.748 -2.681 -4.433 1.00 94.06 304 ILE A N 1
ATOM 2386 C CA . ILE A 1 304 ? -15.494 -4.122 -4.567 1.00 94.06 304 ILE A CA 1
ATOM 2387 C C . ILE A 1 304 ? -15.939 -4.657 -5.933 1.00 94.06 304 ILE A C 1
ATOM 2389 O O . ILE A 1 304 ? -15.330 -5.583 -6.456 1.00 94.06 304 ILE A O 1
ATOM 2393 N N . GLN A 1 305 ? -16.979 -4.065 -6.528 1.00 92.12 305 GLN A N 1
ATOM 2394 C CA . GLN A 1 305 ? -17.433 -4.425 -7.866 1.00 92.12 305 GLN A CA 1
ATOM 2395 C C . GLN A 1 305 ? -16.399 -4.058 -8.922 1.00 92.12 305 GLN A C 1
ATOM 2397 O O . GLN A 1 305 ? -16.119 -4.889 -9.771 1.00 92.12 305 GLN A O 1
ATOM 2402 N N . GLU A 1 306 ? -15.809 -2.863 -8.856 1.00 91.38 306 GLU A N 1
ATOM 2403 C CA . GLU A 1 306 ? -14.737 -2.461 -9.776 1.00 91.38 306 GLU A CA 1
ATOM 2404 C C . GLU A 1 306 ? -13.496 -3.336 -9.603 1.00 91.38 306 GLU A C 1
ATOM 2406 O O . GLU A 1 306 ? -12.933 -3.789 -10.594 1.00 91.38 306 GLU A O 1
ATOM 2411 N N . LEU A 1 307 ? -13.113 -3.646 -8.357 1.00 90.44 307 LEU A N 1
ATOM 2412 C CA . LEU A 1 307 ? -11.996 -4.550 -8.077 1.00 90.44 307 LEU A CA 1
ATOM 2413 C C . LEU A 1 307 ? -12.214 -5.924 -8.723 1.00 90.44 307 LEU A C 1
ATOM 2415 O O . LEU A 1 307 ? -11.281 -6.470 -9.307 1.00 90.44 307 LEU A O 1
ATOM 2419 N N . LEU A 1 308 ? -13.435 -6.461 -8.643 1.00 91.00 308 LEU A N 1
ATOM 2420 C CA . LEU A 1 308 ? -13.804 -7.771 -9.187 1.00 91.00 308 LEU A CA 1
ATOM 2421 C C . LEU A 1 308 ? -14.236 -7.744 -10.662 1.00 91.00 308 LEU A C 1
ATOM 2423 O O . LEU A 1 308 ? -14.452 -8.815 -11.228 1.00 91.00 308 LEU A O 1
ATOM 2427 N N . SER A 1 309 ? -14.368 -6.566 -11.275 1.00 85.06 309 SER A N 1
ATOM 2428 C CA . SER A 1 309 ? -14.854 -6.396 -12.650 1.00 85.06 309 SER A CA 1
ATOM 2429 C C . SER A 1 309 ? -13.864 -6.930 -13.687 1.00 85.06 309 SER A C 1
ATOM 2431 O O . SER A 1 309 ? -12.655 -6.894 -13.465 1.00 85.06 309 SER A O 1
ATOM 2433 N N . ASP A 1 310 ? -14.392 -7.368 -14.830 1.00 68.88 310 ASP A N 1
ATOM 2434 C CA . ASP A 1 310 ? -13.621 -7.790 -16.012 1.00 68.88 310 ASP A CA 1
ATOM 2435 C C . ASP A 1 310 ? -13.334 -6.617 -16.953 1.00 68.88 310 ASP A C 1
ATOM 2437 O O . ASP A 1 310 ? -12.326 -6.592 -17.650 1.00 68.88 310 ASP A O 1
ATOM 2441 N N . ASP A 1 311 ? -14.206 -5.606 -16.936 1.00 59.50 311 ASP A N 1
ATOM 2442 C CA . ASP A 1 311 ? -14.168 -4.467 -17.857 1.00 59.50 311 ASP A CA 1
ATOM 2443 C C . ASP A 1 311 ? -13.188 -3.369 -17.409 1.00 59.50 311 ASP A C 1
ATOM 2445 O O . ASP A 1 311 ? -13.288 -2.219 -17.847 1.00 59.50 311 ASP A O 1
ATOM 2449 N N . PHE A 1 312 ? -12.258 -3.673 -16.496 1.00 54.94 312 PHE A N 1
ATOM 2450 C CA . PHE A 1 312 ? -11.339 -2.657 -15.997 1.00 54.94 312 PHE A CA 1
ATOM 2451 C C . PHE A 1 312 ? -10.236 -2.375 -17.021 1.00 54.94 312 PHE A C 1
ATOM 2453 O O . PHE A 1 312 ? -9.142 -2.932 -16.987 1.00 54.94 312 PHE A O 1
ATOM 2460 N N . THR A 1 313 ? -10.511 -1.454 -17.938 1.00 54.28 313 THR A N 1
ATOM 2461 C CA . THR A 1 313 ? -9.479 -0.876 -18.793 1.00 54.28 313 THR A CA 1
ATOM 2462 C C . THR A 1 313 ? -8.645 0.103 -17.977 1.00 54.28 313 THR A C 1
ATOM 2464 O O . THR A 1 313 ? -9.194 1.052 -17.412 1.00 54.28 313 THR A O 1
ATOM 2467 N N . TYR A 1 314 ? -7.321 -0.079 -17.960 1.00 54.81 314 TYR A N 1
ATOM 2468 C CA . TYR A 1 314 ? -6.395 0.986 -17.574 1.00 54.81 314 TYR A CA 1
ATOM 2469 C C . TYR A 1 314 ? -6.721 2.190 -18.451 1.00 54.81 314 TYR A C 1
ATOM 2471 O O . TYR A 1 314 ? -6.512 2.148 -19.663 1.00 54.81 314 TYR A O 1
ATOM 2479 N N . VAL A 1 315 ? -7.335 3.217 -17.864 1.00 49.84 315 VAL A N 1
ATOM 2480 C CA . VAL A 1 315 ? -7.683 4.425 -18.610 1.00 49.84 315 VAL A CA 1
ATOM 2481 C C . VAL A 1 315 ? -6.353 5.019 -19.087 1.00 49.84 315 VAL A C 1
ATOM 2483 O O . VAL A 1 315 ? -5.495 5.241 -18.235 1.00 49.84 315 VAL A O 1
ATOM 2486 N N . PRO A 1 316 ? -6.125 5.210 -20.400 1.00 41.06 316 PRO A N 1
ATOM 2487 C CA . PRO A 1 316 ? -4.852 5.693 -20.941 1.00 41.06 316 PRO A CA 1
ATOM 2488 C C . PRO A 1 316 ? -4.610 7.191 -20.734 1.00 41.06 316 PRO A C 1
ATOM 2490 O O . PRO A 1 316 ? -5.544 7.946 -20.356 1.00 41.06 316 PRO A O 1
#

Foldseek 3Di:
DPACLVLLVQLLVLLQVLLLCVLVVHDSPPRDHDPVCPVCSVLSNLLSVLQNQQLVAEDEQADDLVVLCVQCLPPWQPDVVVLVVLCVVRPAGPDPDADEGWHFYAYNVQFTFKTKGPQSDDPVLLDDDDDQQDDPDLADPPDDDDPNSVVVLVVQLVCLNVQSSQLSSCSLQPVQLLLLLSVLLNVLCVDPRRVVSSRSHNHSFPDKDKDKQDWFDWTADSQFADSQGKKKKAKRAFDQPKWKDQVSNPHIYRRHHGMMMIHHSSRTTITIGGGPDIMMMIIGTHGVVSCVVVVHDHDDGDGSCQSNDPPDDSPD